Protein AF-A0A536C2F3-F1 (afdb_monomer)

Mean predicted aligned error: 7.75 Å

Solvent-accessible surface area (backbone atoms only — not comparable to full-atom values): 10891 Å² total; per-residue (Å²): 132,75,56,75,69,53,52,52,49,54,32,50,54,34,48,44,36,46,68,46,68,40,53,68,60,31,62,48,37,62,39,58,90,51,48,67,94,85,68,79,84,78,80,73,60,99,58,91,72,54,74,39,52,32,52,40,55,36,23,57,72,72,27,52,63,39,29,51,50,36,43,57,48,28,72,34,74,94,80,36,59,70,68,40,20,63,44,20,50,58,57,73,59,74,35,84,70,78,58,50,68,61,54,45,51,52,50,18,65,76,70,75,43,57,51,75,81,62,23,69,39,71,47,76,66,60,80,44,31,48,73,61,30,38,30,24,49,32,24,34,76,89,66,52,77,46,76,47,76,45,72,46,87,70,45,66,66,50,39,55,50,50,52,55,48,48,51,53,32,28,56,37,22,35,75,70,32,71,67,38,47,77,68,37,42,49,57,53,48,52,64,73,71,110

Radius of gyration: 19.82 Å; Cα contacts (8 Å, |Δi|>4): 233; chains: 1; bounding box: 45×38×58 Å

Foldseek 3Di:
DDPPVLLVLLLQLLVLCLALVVVVLCVLLVSVVSDPPPDRDDPDDPDDDDNLLSQQVSLVSNADLSLVVLCVVLPPVVRDPPVNNVSSVVSVDFDDDDQLVQQQVQVCVVVVHGPVQAFVFKDRDFPGHHRFWTWTWTAGPVRRTDIDTGGDPCRVVSNVSVLVSQLSSLVSNVVRPVVSVVVPSNVVSVVSND

Sequence (194 aa):
MAPQSQTRRYRQVSQVLARHGLGFFISITGLERFVPFQRVFNRGYEQPLSRPEYARRALEELGPTFIKLGQILSTRADLLPPAYQAELAKLQDAARPLKTQIVTDIIAAEFGRPVDAVFSSFGDVPLASASIGQVHAATLTDGTRVVVKVQRPGVVEQIDQDLQILRNLAATASRRWPVAEEYDVVGLVHEFAQ

Nearest PDB structures (foldseek):
  7cyr-assembly1_A  TM=5.951E-01  e=2.172E-06  Mycolicibacterium smegmatis MC2 155
  5yk1-assembly1_A  TM=5.887E-01  e=2.295E-05  Mycobacterium tuberculosis H37Rv
  5i35-assembly1_A  TM=6.626E-01  e=2.858E-04  Homo sapiens
  7udq-assembly1_A  TM=6.298E-01  e=5.224E-04  Homo sapiens
  7udp-assembly1_A  TM=5.954E-01  e=3.971E-04  Homo sapiens

Structure (mmCIF, N/CA/C/O backbone):
data_AF-A0A536C2F3-F1
#
_entry.id   AF-A0A536C2F3-F1
#
loop_
_atom_site.group_PDB
_atom_site.id
_atom_site.type_symbol
_atom_site.label_atom_id
_atom_site.label_alt_id
_atom_site.label_comp_id
_atom_site.label_asym_id
_atom_site.label_entity_id
_atom_site.label_seq_id
_atom_site.pdbx_PDB_ins_code
_atom_site.Cartn_x
_atom_site.Cartn_y
_atom_site.Cartn_z
_atom_site.occupancy
_atom_site.B_iso_or_equiv
_atom_site.auth_seq_id
_atom_site.auth_comp_id
_atom_site.auth_asym_id
_atom_site.auth_atom_id
_atom_site.pdbx_PDB_model_num
ATOM 1 N N . MET A 1 1 ? -13.743 -10.044 -21.706 1.00 40.00 1 MET A N 1
ATOM 2 C CA . MET A 1 1 ? -13.805 -8.613 -21.322 1.00 40.00 1 MET A CA 1
ATOM 3 C C . MET A 1 1 ? -13.511 -8.508 -19.836 1.00 40.00 1 MET A C 1
ATOM 5 O O . MET A 1 1 ? -14.084 -9.277 -19.080 1.00 40.00 1 MET A O 1
ATOM 9 N N . ALA A 1 2 ? -12.611 -7.613 -19.428 1.00 49.31 2 ALA A N 1
ATOM 10 C CA . ALA A 1 2 ? -12.363 -7.310 -18.017 1.00 49.31 2 ALA A CA 1
ATOM 11 C C . ALA A 1 2 ? -13.627 -6.691 -17.373 1.00 49.31 2 ALA A C 1
ATOM 13 O O . ALA A 1 2 ? -14.266 -5.871 -18.042 1.00 49.31 2 ALA A O 1
ATOM 14 N N . PRO A 1 3 ? -13.999 -7.022 -16.119 1.00 62.59 3 PRO A N 1
ATOM 15 C CA . PRO A 1 3 ? -15.087 -6.351 -15.404 1.00 62.59 3 PRO A CA 1
ATOM 16 C C . PRO A 1 3 ? -14.930 -4.818 -15.425 1.00 62.59 3 PRO A C 1
ATOM 18 O O . PRO A 1 3 ? -13.813 -4.299 -15.516 1.00 62.59 3 PRO A O 1
ATOM 21 N N . GLN A 1 4 ? -16.033 -4.064 -15.331 1.00 62.84 4 GLN A N 1
ATOM 22 C CA . GLN A 1 4 ? -15.997 -2.591 -15.416 1.00 62.84 4 GLN A CA 1
ATOM 23 C C . GLN A 1 4 ? -15.079 -1.955 -14.349 1.00 62.84 4 GLN A C 1
ATOM 25 O O . GLN A 1 4 ? -14.356 -1.001 -14.648 1.00 62.84 4 GLN A O 1
ATOM 30 N N . SER A 1 5 ? -15.035 -2.528 -13.139 1.00 70.94 5 SER A N 1
ATOM 31 C CA . SER A 1 5 ? -14.099 -2.148 -12.068 1.00 70.94 5 SER A CA 1
ATOM 32 C C . SER A 1 5 ? -12.635 -2.382 -12.459 1.00 70.94 5 SER A C 1
ATOM 34 O O . SER A 1 5 ? -11.796 -1.495 -12.307 1.00 70.94 5 SER A O 1
ATOM 36 N N . GLN A 1 6 ? -12.342 -3.533 -13.066 1.00 73.88 6 GLN A N 1
ATOM 37 C CA . GLN A 1 6 ? -10.996 -3.922 -13.479 1.00 73.88 6 GLN A CA 1
ATOM 38 C C . GLN A 1 6 ? -10.455 -2.993 -14.580 1.00 73.88 6 GLN A C 1
ATOM 40 O O . GLN A 1 6 ? -9.319 -2.529 -14.505 1.00 73.88 6 GLN A O 1
ATOM 45 N N . THR A 1 7 ? -11.279 -2.631 -15.570 1.00 79.62 7 THR A N 1
ATOM 46 C CA . THR A 1 7 ? -10.875 -1.694 -16.639 1.00 79.62 7 THR A CA 1
ATOM 47 C C . THR A 1 7 ? -10.584 -0.293 -16.089 1.00 79.62 7 THR A C 1
ATOM 49 O O . THR A 1 7 ? -9.634 0.366 -16.525 1.00 79.62 7 THR A O 1
ATOM 52 N N . ARG A 1 8 ? -11.361 0.161 -15.093 1.00 86.50 8 ARG A N 1
ATOM 53 C CA . ARG A 1 8 ? -11.102 1.423 -14.386 1.00 86.50 8 ARG A CA 1
ATOM 54 C C . ARG A 1 8 ? -9.746 1.389 -13.681 1.00 86.50 8 ARG A C 1
ATOM 56 O O . ARG A 1 8 ? -9.002 2.366 -13.783 1.00 86.50 8 ARG A O 1
ATOM 63 N N . ARG A 1 9 ? -9.400 0.273 -13.032 1.00 90.00 9 ARG A N 1
ATOM 64 C CA . ARG A 1 9 ? -8.115 0.119 -12.341 1.00 90.00 9 ARG A CA 1
ATOM 65 C C . ARG A 1 9 ? -6.927 0.077 -13.306 1.00 90.00 9 ARG A C 1
ATOM 67 O O . ARG A 1 9 ? -5.978 0.824 -13.098 1.00 90.00 9 ARG A O 1
ATOM 74 N N . TYR A 1 10 ? -7.008 -0.660 -14.419 1.00 87.69 10 TYR A N 1
ATOM 75 C CA . TYR A 1 10 ? -5.982 -0.624 -15.481 1.00 87.69 10 TYR A CA 1
ATOM 76 C C . TYR A 1 10 ? -5.722 0.795 -15.999 1.00 87.69 10 TYR A C 1
ATOM 78 O O . TYR A 1 10 ? -4.571 1.207 -16.168 1.00 87.69 10 TYR A O 1
ATOM 86 N N . ARG A 1 11 ? -6.793 1.563 -16.232 1.00 86.88 11 ARG A N 1
ATOM 87 C CA . ARG A 1 11 ? -6.687 2.959 -16.663 1.00 86.88 11 ARG A CA 1
ATOM 88 C C . ARG A 1 11 ? -6.012 3.820 -15.597 1.00 86.88 11 ARG A C 1
ATOM 90 O O . ARG A 1 11 ? -5.148 4.616 -15.945 1.00 86.88 11 ARG A O 1
ATOM 97 N N . GLN A 1 12 ? -6.371 3.651 -14.325 1.00 88.75 12 GLN A N 1
ATOM 98 C CA . GLN A 1 12 ? -5.722 4.359 -13.222 1.00 88.75 12 GLN A CA 1
ATOM 99 C C . GLN A 1 12 ? -4.223 4.045 -13.168 1.00 88.75 12 GLN A C 1
ATOM 101 O O . GLN A 1 12 ? -3.426 4.978 -13.156 1.00 88.75 12 GLN A O 1
ATOM 106 N N . VAL A 1 13 ? -3.840 2.763 -13.211 1.00 88.69 13 VAL A N 1
ATOM 107 C CA . VAL A 1 13 ? -2.428 2.346 -13.208 1.00 88.69 13 VAL A CA 1
ATOM 108 C C . VAL A 1 13 ? -1.669 3.013 -14.354 1.00 88.69 13 VAL A C 1
ATOM 110 O O . VAL A 1 13 ? -0.650 3.664 -14.139 1.00 88.69 13 VAL A O 1
ATOM 113 N N . SER A 1 14 ? -2.224 2.943 -15.564 1.00 85.81 14 SER A N 1
ATOM 114 C CA . SER A 1 14 ? -1.614 3.525 -16.766 1.00 85.81 14 SER A CA 1
ATOM 115 C C . SER A 1 14 ? -1.470 5.049 -16.674 1.00 85.81 14 SER A C 1
ATOM 117 O O . SER A 1 14 ? -0.443 5.603 -17.057 1.00 85.81 14 SER A O 1
ATOM 119 N N . GLN A 1 15 ? -2.481 5.739 -16.137 1.00 86.38 15 GLN A N 1
ATOM 120 C CA . GLN A 1 15 ? -2.461 7.193 -15.954 1.00 86.38 15 GLN A CA 1
ATOM 121 C C . GLN A 1 15 ? -1.426 7.640 -14.923 1.00 86.38 15 GLN A C 1
ATOM 123 O O . GLN A 1 15 ? -0.770 8.659 -15.134 1.00 86.38 15 GLN A O 1
ATOM 128 N N . VAL A 1 16 ? -1.280 6.900 -13.821 1.00 88.12 16 VAL A N 1
ATOM 129 C CA . VAL A 1 16 ? -0.262 7.195 -12.809 1.00 88.12 16 VAL A CA 1
ATOM 130 C C . VAL A 1 16 ? 1.125 6.994 -13.417 1.00 88.12 16 VAL A C 1
ATOM 132 O O . VAL A 1 16 ? 1.912 7.935 -13.423 1.00 88.12 16 VAL A O 1
ATOM 135 N N . LEU A 1 17 ? 1.401 5.847 -14.049 1.00 85.69 17 LEU A N 1
ATOM 136 C CA . LEU A 1 17 ? 2.689 5.610 -14.720 1.00 85.69 17 LEU A CA 1
ATOM 137 C C . LEU A 1 17 ? 3.033 6.715 -15.733 1.00 85.69 17 LEU A C 1
ATOM 139 O O . LEU A 1 17 ? 4.155 7.221 -15.736 1.00 85.69 17 LEU A O 1
ATOM 143 N N . ALA A 1 18 ? 2.060 7.145 -16.543 1.00 82.50 18 ALA A N 1
ATOM 144 C CA . ALA A 1 18 ? 2.256 8.223 -17.511 1.00 82.50 18 ALA A CA 1
ATOM 145 C C . ALA A 1 18 ? 2.575 9.563 -16.829 1.00 82.50 18 ALA A C 1
ATOM 147 O O . ALA A 1 18 ? 3.469 10.285 -17.270 1.00 82.50 18 ALA A O 1
ATOM 148 N N . ARG A 1 19 ? 1.880 9.888 -15.731 1.00 82.75 19 ARG A N 1
ATOM 149 C CA . ARG A 1 19 ? 2.094 11.130 -14.975 1.00 82.75 19 ARG A CA 1
ATOM 150 C C . ARG A 1 19 ? 3.484 11.201 -14.346 1.00 82.75 19 ARG A C 1
ATOM 152 O O . ARG A 1 19 ? 4.061 12.281 -14.301 1.00 82.75 19 ARG A O 1
ATOM 159 N N . HIS A 1 20 ? 4.013 10.068 -13.891 1.00 84.06 20 HIS A N 1
ATOM 160 C CA . HIS A 1 20 ? 5.342 9.975 -13.277 1.00 84.06 20 HIS A CA 1
ATOM 161 C C . HIS A 1 20 ? 6.465 9.726 -14.298 1.00 84.06 20 HIS A C 1
ATOM 163 O O . HIS A 1 20 ? 7.579 9.389 -13.917 1.00 84.06 20 HIS A O 1
ATOM 169 N N . GLY A 1 21 ? 6.204 9.872 -15.603 1.00 77.06 21 GLY A N 1
ATOM 170 C CA . GLY A 1 21 ? 7.238 9.743 -16.637 1.00 77.06 21 GLY A CA 1
ATOM 171 C C . GLY A 1 21 ? 7.747 8.313 -16.854 1.00 77.06 21 GLY A C 1
ATOM 172 O O . GLY A 1 21 ? 8.772 8.113 -17.502 1.00 77.06 21 GLY A O 1
ATOM 173 N N . LEU A 1 22 ? 7.024 7.299 -16.369 1.00 79.25 22 LEU A N 1
ATOM 174 C CA . LEU A 1 22 ? 7.370 5.879 -16.491 1.00 79.25 22 LEU A CA 1
ATOM 175 C C . LEU A 1 22 ? 6.889 5.288 -17.831 1.00 79.25 22 LEU A C 1
ATOM 177 O O . LEU A 1 22 ? 6.400 4.162 -17.897 1.00 79.25 22 LEU A O 1
ATOM 181 N N . GLY A 1 23 ? 7.038 6.049 -18.921 1.00 69.06 23 GLY A N 1
ATOM 182 C CA . GLY A 1 23 ? 6.564 5.679 -20.261 1.00 69.06 23 GLY A CA 1
ATOM 183 C C . GLY A 1 23 ? 7.196 4.397 -20.813 1.00 69.06 23 GLY A C 1
ATOM 184 O O . GLY A 1 23 ? 6.525 3.633 -21.499 1.00 69.06 23 GLY A O 1
ATOM 185 N N . PHE A 1 24 ? 8.445 4.105 -20.437 1.00 72.12 24 PHE A N 1
ATOM 186 C CA . PHE A 1 24 ? 9.097 2.832 -20.758 1.00 72.12 24 PHE A CA 1
ATOM 187 C C . PHE A 1 24 ? 8.331 1.629 -20.185 1.00 72.12 24 PHE A C 1
ATOM 189 O O . PHE A 1 24 ? 8.133 0.637 -20.876 1.00 72.12 24 PHE A O 1
ATOM 196 N N . PHE A 1 25 ? 7.820 1.728 -18.953 1.00 73.94 25 PHE A N 1
ATOM 197 C CA . PHE A 1 25 ? 7.019 0.653 -18.36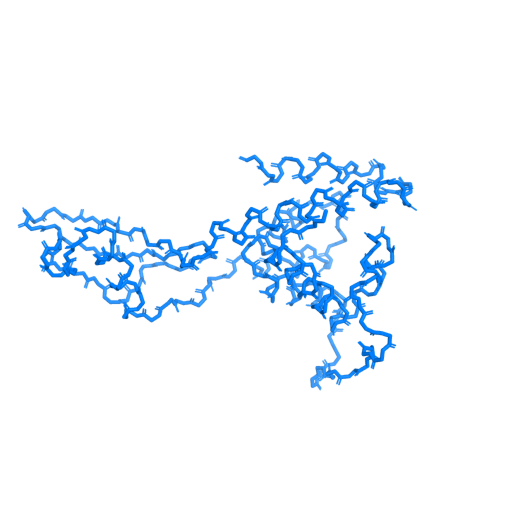4 1.00 73.94 25 PHE A CA 1
ATOM 198 C C . PHE A 1 25 ? 5.698 0.458 -19.111 1.00 73.94 25 PHE A C 1
ATOM 200 O O . PHE A 1 25 ? 5.232 -0.670 -19.253 1.00 73.94 25 PHE A O 1
ATOM 207 N N . ILE A 1 26 ? 5.108 1.532 -19.640 1.00 75.50 26 ILE A N 1
ATOM 208 C CA . ILE A 1 26 ? 3.863 1.467 -20.415 1.00 75.50 26 ILE A CA 1
ATOM 209 C C . ILE A 1 26 ? 4.062 0.656 -21.704 1.00 75.50 26 ILE A C 1
ATOM 211 O O . ILE A 1 26 ? 3.204 -0.170 -22.030 1.00 75.50 26 ILE A O 1
ATOM 215 N N . SER A 1 27 ? 5.189 0.838 -22.401 1.00 73.31 27 SER A N 1
ATOM 216 C CA . SER A 1 27 ? 5.467 0.137 -23.661 1.00 73.31 27 SER A CA 1
ATOM 217 C C . SER A 1 27 ? 5.797 -1.345 -23.451 1.00 73.31 27 SER A C 1
ATOM 219 O O . SER A 1 27 ? 5.181 -2.215 -24.081 1.00 73.31 27 SER A O 1
ATOM 221 N N . ILE A 1 28 ? 6.687 -1.669 -22.502 1.00 75.31 28 ILE A N 1
ATOM 222 C CA . ILE A 1 28 ? 7.084 -3.067 -22.243 1.00 75.31 28 ILE A CA 1
ATOM 223 C C . ILE A 1 28 ? 5.937 -3.905 -21.664 1.00 75.31 28 ILE A C 1
ATOM 225 O O . ILE A 1 28 ? 5.861 -5.103 -21.920 1.00 75.31 28 ILE A O 1
ATOM 229 N N . THR A 1 29 ? 5.007 -3.288 -20.927 1.00 76.12 29 THR A N 1
ATOM 230 C CA . THR A 1 29 ? 3.861 -3.996 -20.331 1.00 76.12 29 THR A CA 1
ATOM 231 C C . THR A 1 29 ? 2.598 -3.977 -21.202 1.00 76.12 29 THR A C 1
ATOM 233 O O . THR A 1 29 ? 1.608 -4.632 -20.872 1.00 76.12 29 THR A O 1
ATOM 236 N N . GLY A 1 30 ? 2.604 -3.260 -22.334 1.00 76.94 30 GLY A N 1
ATOM 237 C CA . GLY A 1 30 ? 1.468 -3.190 -23.262 1.00 76.94 30 GLY A CA 1
ATOM 238 C C . GLY A 1 30 ? 0.262 -2.401 -22.736 1.00 76.94 30 GLY A C 1
ATOM 239 O O . GLY A 1 30 ? -0.878 -2.658 -23.145 1.00 76.94 30 GLY A O 1
ATOM 240 N N . LEU A 1 31 ? 0.502 -1.447 -21.832 1.00 78.31 31 LEU A N 1
ATOM 241 C CA . LEU A 1 31 ? -0.516 -0.555 -21.262 1.00 78.31 31 LEU A CA 1
ATOM 242 C C . LEU A 1 31 ? -0.902 0.611 -22.186 1.00 78.31 31 LEU A C 1
ATOM 244 O O . LEU A 1 31 ? -1.825 1.359 -21.871 1.00 78.31 31 LEU A O 1
ATOM 248 N N . GLU A 1 32 ? -0.256 0.737 -23.346 1.00 75.94 32 GLU A N 1
ATOM 249 C CA . GLU A 1 32 ? -0.489 1.786 -24.355 1.00 75.94 32 GLU A CA 1
ATOM 250 C C . GLU A 1 32 ? -1.977 1.957 -24.700 1.00 75.94 32 GLU A C 1
ATOM 252 O O . GLU A 1 32 ? -2.476 3.075 -24.781 1.00 75.94 32 GLU A O 1
ATOM 257 N N . ARG A 1 33 ? -2.725 0.847 -24.784 1.00 77.56 33 ARG A N 1
ATOM 258 C CA . ARG A 1 33 ? -4.169 0.830 -25.085 1.00 77.56 33 ARG A CA 1
ATOM 259 C C . ARG A 1 33 ? -5.052 1.565 -24.067 1.00 77.56 33 ARG A C 1
ATOM 261 O O . ARG A 1 33 ? -6.219 1.828 -24.348 1.00 77.56 33 ARG A O 1
ATOM 268 N N . PHE A 1 34 ? -4.535 1.846 -22.872 1.00 75.69 34 PHE A N 1
ATOM 269 C CA . PHE A 1 34 ? -5.268 2.504 -21.788 1.00 75.69 34 PHE A CA 1
ATOM 270 C C . PHE A 1 34 ? -4.818 3.947 -21.535 1.00 75.69 34 PHE A C 1
ATOM 272 O O . PHE A 1 34 ? -5.411 4.630 -20.692 1.00 75.69 34 PHE A O 1
ATOM 279 N N . VAL A 1 35 ? -3.807 4.422 -22.265 1.00 65.38 35 VAL A N 1
ATOM 280 C CA . VAL A 1 35 ? -3.311 5.795 -22.186 1.00 65.38 35 VAL A CA 1
ATOM 281 C C . VAL A 1 35 ? -3.937 6.607 -23.326 1.00 65.38 35 VAL A C 1
ATOM 283 O O . VAL A 1 35 ? -3.768 6.253 -24.490 1.00 65.38 35 VAL A O 1
ATOM 286 N N . PRO A 1 36 ? -4.685 7.690 -23.047 1.00 62.38 36 PRO A N 1
ATOM 287 C CA . PRO A 1 36 ? -5.191 8.553 -24.109 1.00 62.38 36 PRO A CA 1
ATOM 288 C C . PRO A 1 36 ? -4.028 9.263 -24.820 1.00 62.38 36 PRO A C 1
ATOM 290 O O . PRO A 1 36 ? -3.175 9.859 -24.164 1.00 62.38 36 PRO A O 1
ATOM 293 N N . PHE A 1 37 ? -4.049 9.259 -26.158 1.00 53.19 37 PHE A N 1
ATOM 294 C CA . PHE A 1 37 ? -3.003 9.794 -27.051 1.00 53.19 37 PHE A CA 1
ATOM 295 C C . PHE A 1 37 ? -2.613 11.266 -26.778 1.00 53.19 37 PHE A C 1
ATOM 297 O O . PHE A 1 37 ? -1.549 11.713 -27.182 1.00 53.19 37 PHE A O 1
ATOM 304 N N . GLN A 1 38 ? -3.457 12.025 -26.068 1.00 50.38 38 GLN A N 1
ATOM 305 C CA . GLN A 1 38 ? -3.313 13.472 -25.852 1.00 50.38 38 GLN A CA 1
ATOM 306 C C . GLN A 1 38 ? -2.851 13.894 -24.443 1.00 50.38 38 GLN A C 1
ATOM 308 O O . GLN A 1 38 ? -2.907 15.079 -24.121 1.00 50.38 38 GLN A O 1
ATOM 313 N N . ARG A 1 39 ? -2.419 12.980 -23.563 1.00 50.00 39 ARG A N 1
ATOM 314 C CA . ARG A 1 39 ? -1.943 13.359 -22.214 1.00 50.00 39 ARG A CA 1
ATOM 315 C C . ARG A 1 39 ? -0.650 12.664 -21.820 1.00 50.00 39 ARG A C 1
ATOM 317 O O . ARG A 1 39 ? -0.594 11.897 -20.865 1.00 50.00 39 ARG A O 1
ATOM 324 N N . VAL A 1 40 ? 0.408 13.022 -22.521 1.00 47.59 40 VAL A N 1
ATOM 325 C CA . VAL A 1 40 ? 1.747 13.072 -21.944 1.00 47.59 40 VAL A CA 1
ATOM 326 C C . VAL A 1 40 ? 2.097 14.548 -22.004 1.00 47.59 40 VAL A C 1
ATOM 328 O O . VAL A 1 40 ? 2.026 15.090 -23.090 1.00 47.59 40 VAL A O 1
ATOM 331 N N . PHE A 1 41 ? 2.289 15.202 -20.859 1.00 46.41 41 PHE A N 1
ATOM 332 C CA . PHE A 1 41 ? 2.995 16.477 -20.635 1.00 46.41 41 PHE A CA 1
ATOM 333 C C . PHE A 1 41 ? 2.367 17.271 -19.475 1.00 46.41 41 PHE A C 1
ATOM 335 O O . PHE A 1 41 ? 1.210 17.682 -19.506 1.00 4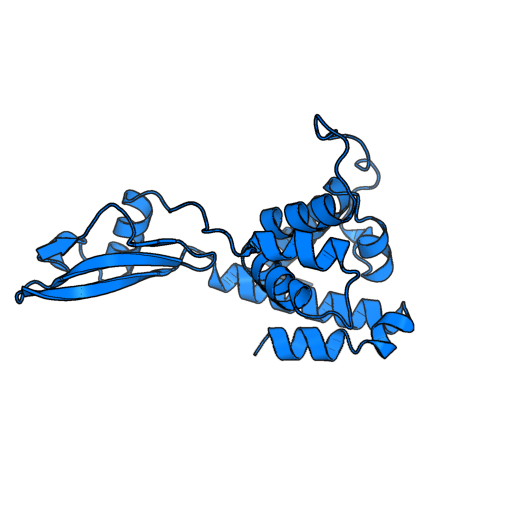6.41 41 PHE A O 1
ATOM 342 N N . ASN A 1 42 ? 3.210 17.492 -18.463 1.00 46.56 42 ASN A N 1
ATOM 343 C CA . ASN A 1 42 ? 3.158 18.540 -17.444 1.00 46.56 42 ASN A CA 1
ATOM 344 C C . ASN A 1 42 ? 1.996 18.551 -16.437 1.00 46.56 42 ASN A C 1
ATOM 346 O O . ASN A 1 42 ? 1.140 19.429 -16.436 1.00 46.56 42 ASN A O 1
ATOM 350 N N . ARG A 1 43 ? 2.123 17.721 -15.396 1.00 48.06 43 ARG A N 1
ATOM 351 C CA . ARG A 1 43 ? 2.243 18.326 -14.061 1.00 48.06 43 ARG A CA 1
ATOM 352 C C . ARG A 1 43 ? 3.726 18.340 -13.723 1.00 48.06 43 ARG A C 1
ATOM 354 O O . ARG A 1 43 ? 4.276 17.305 -13.366 1.00 48.06 43 ARG A O 1
ATOM 361 N N . GLY A 1 44 ? 4.369 19.485 -13.933 1.00 50.56 44 GLY A N 1
ATOM 362 C CA . GLY A 1 44 ? 5.718 19.697 -13.432 1.00 50.56 44 GLY A CA 1
ATOM 363 C C . GLY A 1 44 ? 5.671 19.575 -11.917 1.00 50.56 44 GLY A C 1
ATOM 364 O O . GLY A 1 44 ? 4.891 20.271 -11.268 1.00 50.56 44 GLY A O 1
ATOM 365 N N . TYR A 1 45 ? 6.452 18.660 -11.354 1.00 55.00 45 TYR A N 1
ATOM 366 C CA . TYR A 1 45 ? 6.861 18.842 -9.972 1.00 55.00 45 TYR A CA 1
ATOM 367 C C . TYR A 1 45 ? 7.551 20.207 -9.881 1.00 55.00 45 TYR A C 1
ATOM 369 O O . TYR A 1 45 ? 8.311 20.559 -10.782 1.00 55.00 45 TYR A O 1
ATOM 377 N N . GLU A 1 46 ? 7.266 20.980 -8.829 1.00 56.78 46 GLU A N 1
ATOM 378 C CA . GLU A 1 46 ? 7.868 22.312 -8.624 1.00 56.78 46 GLU A CA 1
ATOM 379 C C . GLU A 1 46 ? 9.405 22.262 -8.646 1.00 56.78 46 GLU A C 1
ATOM 381 O O . GLU A 1 46 ? 10.060 23.245 -8.971 1.00 56.78 46 GLU A O 1
ATOM 386 N N . GLN A 1 47 ? 9.967 21.085 -8.355 1.00 59.44 47 GLN A N 1
ATOM 387 C CA . GLN A 1 47 ? 11.378 20.743 -8.468 1.00 59.44 47 GLN A CA 1
ATOM 388 C C . GLN A 1 47 ? 11.529 19.513 -9.381 1.00 59.44 47 GLN A C 1
ATOM 390 O O . GLN A 1 47 ? 10.729 18.576 -9.262 1.00 59.44 47 GLN A O 1
ATOM 395 N N . PRO A 1 48 ? 12.545 19.454 -10.259 1.00 71.88 48 PRO A N 1
ATOM 396 C CA . PRO A 1 48 ? 12.829 18.256 -11.039 1.00 71.88 48 PRO A CA 1
ATOM 397 C C . PRO A 1 48 ? 13.212 17.099 -10.104 1.00 71.88 48 PRO A C 1
ATOM 399 O O . PRO A 1 48 ? 14.247 17.138 -9.446 1.00 71.88 48 PRO 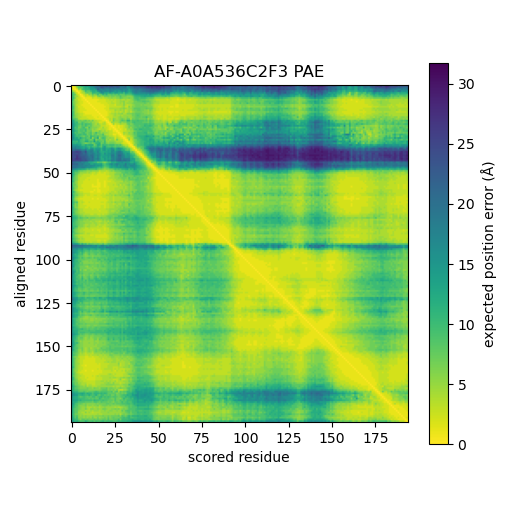A O 1
ATOM 402 N N . LEU A 1 49 ? 12.366 16.069 -10.044 1.00 80.06 49 LEU A N 1
ATOM 403 C CA . LEU A 1 49 ? 12.638 14.859 -9.267 1.00 80.06 49 LEU A CA 1
ATOM 404 C C . LEU A 1 49 ? 13.660 13.959 -9.971 1.00 80.06 49 LEU A C 1
ATOM 406 O O . LEU A 1 49 ? 13.737 13.911 -11.203 1.00 80.06 49 LEU A O 1
ATOM 410 N N . SER A 1 50 ? 14.394 13.176 -9.189 1.00 86.69 50 SER A N 1
ATOM 411 C CA . SER A 1 50 ? 15.208 12.074 -9.699 1.00 86.69 50 SER A CA 1
ATOM 412 C C . SER A 1 50 ? 14.336 10.908 -10.196 1.00 86.69 50 SER A C 1
ATOM 414 O O . SER A 1 50 ? 13.181 10.743 -9.796 1.00 86.69 50 SER A O 1
ATOM 416 N N . ARG A 1 51 ? 14.877 10.048 -11.0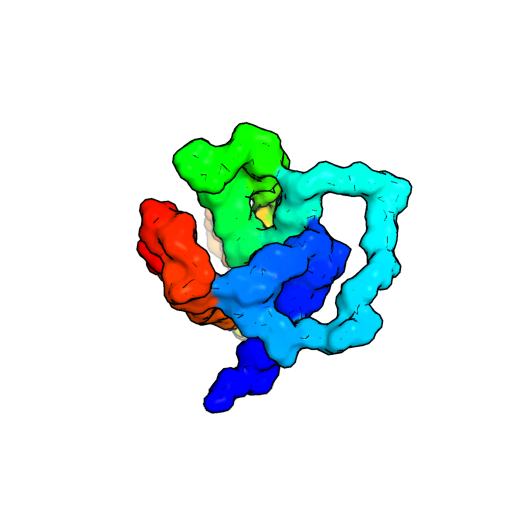74 1.00 87.19 51 ARG A N 1
ATOM 417 C CA . ARG A 1 51 ? 14.145 8.862 -11.573 1.00 87.19 51 ARG A CA 1
ATOM 418 C C . ARG A 1 51 ? 13.672 7.917 -10.446 1.00 87.19 51 ARG A C 1
ATOM 420 O O . ARG A 1 51 ? 12.522 7.480 -10.517 1.00 87.19 51 ARG A O 1
ATOM 427 N N . PRO A 1 52 ? 14.477 7.631 -9.400 1.00 91.62 52 PRO A N 1
ATOM 428 C CA . PRO A 1 52 ? 14.011 6.881 -8.233 1.00 91.62 52 PRO A CA 1
ATOM 429 C C . PRO A 1 52 ? 12.821 7.525 -7.517 1.00 91.62 52 PRO A C 1
ATOM 431 O O . PRO A 1 52 ? 11.892 6.825 -7.118 1.00 91.62 52 PRO A O 1
ATOM 434 N N . GLU A 1 53 ? 12.806 8.855 -7.387 1.00 90.50 53 GLU A N 1
ATOM 435 C CA . GLU A 1 53 ? 11.711 9.569 -6.720 1.00 90.50 53 GLU A CA 1
ATOM 436 C C . GLU A 1 53 ? 10.405 9.479 -7.508 1.00 90.50 53 GLU A C 1
ATOM 438 O O . GLU A 1 53 ? 9.348 9.274 -6.910 1.00 90.50 53 GLU A O 1
ATOM 443 N N . TYR A 1 54 ? 10.465 9.578 -8.840 1.00 89.50 54 TYR A N 1
ATOM 444 C CA . TYR A 1 54 ? 9.304 9.325 -9.698 1.00 89.50 54 TYR A CA 1
ATOM 445 C C . TYR A 1 54 ? 8.755 7.907 -9.500 1.00 89.50 54 TYR A C 1
ATOM 447 O O . TYR A 1 54 ? 7.543 7.729 -9.376 1.00 89.50 54 TYR A O 1
ATOM 455 N N . ALA A 1 55 ? 9.632 6.900 -9.415 1.00 91.12 55 ALA A N 1
ATOM 456 C CA . ALA A 1 55 ? 9.219 5.524 -9.156 1.00 91.12 55 ALA A CA 1
ATOM 457 C C . ALA A 1 55 ? 8.539 5.386 -7.786 1.00 91.12 55 ALA A C 1
ATOM 459 O O . ALA A 1 5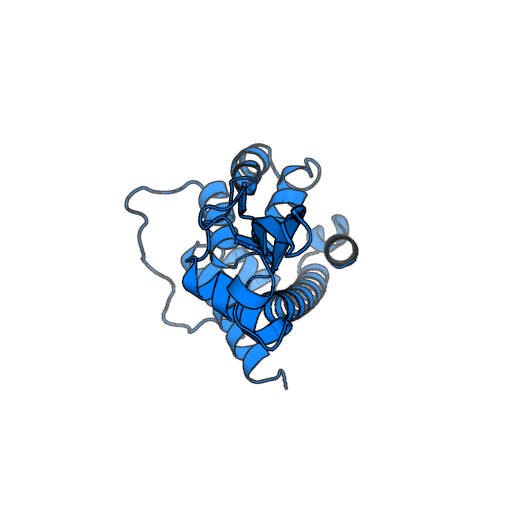5 ? 7.427 4.864 -7.712 1.00 91.12 55 ALA A O 1
ATOM 460 N N . ARG A 1 56 ? 9.142 5.919 -6.713 1.00 92.94 56 ARG A N 1
ATOM 461 C CA . ARG A 1 56 ? 8.539 5.888 -5.372 1.00 92.94 56 ARG A CA 1
ATOM 462 C C . ARG A 1 56 ? 7.165 6.553 -5.351 1.00 92.94 56 ARG A C 1
ATOM 464 O O . ARG A 1 56 ? 6.205 5.942 -4.890 1.00 92.94 56 ARG A O 1
ATOM 471 N N . ARG A 1 57 ? 7.052 7.782 -5.864 1.00 90.62 57 ARG A N 1
ATOM 472 C CA . ARG A 1 57 ? 5.789 8.539 -5.838 1.00 90.62 57 ARG A CA 1
ATOM 473 C C . ARG A 1 57 ? 4.703 7.881 -6.689 1.00 90.62 57 ARG A C 1
ATOM 475 O O . ARG A 1 57 ? 3.531 7.952 -6.326 1.00 90.62 57 ARG A O 1
ATOM 482 N N . ALA A 1 58 ? 5.074 7.212 -7.782 1.00 90.94 58 ALA A N 1
ATOM 483 C CA . ALA A 1 58 ? 4.138 6.393 -8.542 1.00 90.94 58 ALA A CA 1
ATOM 484 C C . ALA A 1 58 ? 3.596 5.240 -7.688 1.00 90.94 58 ALA A C 1
ATOM 486 O O . ALA A 1 58 ? 2.385 5.056 -7.628 1.00 90.94 58 ALA A O 1
ATOM 487 N N . LEU A 1 59 ? 4.461 4.499 -6.988 1.00 92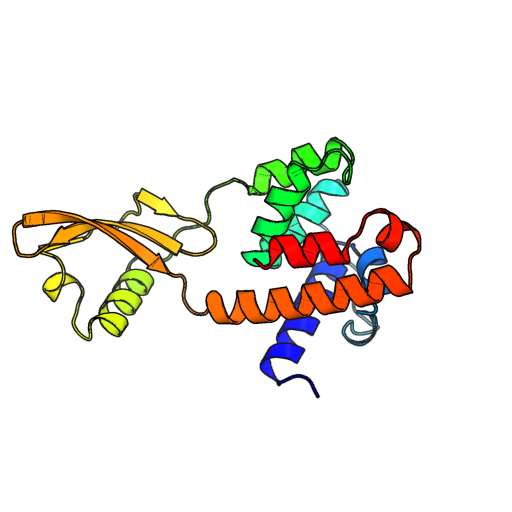.06 59 LEU A N 1
ATOM 488 C CA . LEU A 1 59 ? 4.041 3.389 -6.125 1.00 92.06 59 LEU A CA 1
ATOM 489 C C . LEU A 1 59 ? 3.164 3.862 -4.954 1.00 92.06 59 LEU A C 1
ATOM 491 O O . LEU A 1 59 ? 2.149 3.227 -4.670 1.00 92.06 59 LEU A O 1
ATOM 495 N N . GLU A 1 60 ? 3.489 5.002 -4.335 1.00 89.38 60 GLU A N 1
ATOM 496 C CA . GLU A 1 60 ? 2.654 5.641 -3.302 1.00 89.38 60 GLU A CA 1
ATOM 497 C C . GLU A 1 60 ? 1.257 5.983 -3.824 1.00 89.38 60 GLU A C 1
ATOM 499 O O . GLU A 1 60 ? 0.257 5.692 -3.168 1.00 89.38 60 GLU A O 1
ATOM 504 N N . GLU A 1 61 ? 1.176 6.579 -5.016 1.00 88.94 61 GLU A N 1
ATOM 505 C CA . GLU A 1 61 ? -0.098 6.970 -5.618 1.00 88.94 61 GLU A CA 1
ATOM 506 C C . GLU A 1 61 ? -0.925 5.761 -6.086 1.00 88.94 61 GLU A C 1
ATOM 508 O O . GLU A 1 61 ? -2.157 5.772 -6.017 1.00 88.94 61 GLU A O 1
ATOM 513 N N . LEU A 1 62 ? -0.262 4.701 -6.551 1.00 90.38 62 LEU A N 1
ATOM 514 C CA . LEU A 1 62 ? -0.921 3.451 -6.915 1.00 90.38 62 LEU A CA 1
ATOM 515 C C . LEU A 1 62 ? -1.488 2.731 -5.685 1.00 90.38 62 LEU A C 1
ATOM 517 O O . LEU A 1 62 ? -2.510 2.054 -5.803 1.00 90.38 62 LEU A O 1
ATOM 521 N N . GLY A 1 63 ? -0.896 2.930 -4.508 1.00 88.31 63 GLY A N 1
ATOM 522 C CA . GLY A 1 63 ? -1.457 2.514 -3.228 1.00 88.31 63 GLY A CA 1
ATOM 523 C C . GLY A 1 63 ? -0.887 1.194 -2.688 1.00 88.31 63 GLY A C 1
ATOM 524 O O . GLY A 1 63 ? 0.212 0.790 -3.068 1.00 88.31 63 GLY A O 1
ATOM 525 N N . PRO A 1 64 ? -1.596 0.519 -1.763 1.00 88.12 64 PRO A N 1
ATOM 526 C CA . PRO A 1 64 ? -1.034 -0.469 -0.836 1.00 88.12 64 PRO A CA 1
ATOM 527 C C . PRO A 1 64 ? -0.244 -1.602 -1.492 1.00 88.12 64 PRO A C 1
ATOM 529 O O . PRO A 1 64 ? 0.869 -1.890 -1.053 1.00 88.12 64 PRO A O 1
ATOM 532 N N . THR A 1 65 ? -0.779 -2.209 -2.552 1.00 91.25 65 THR A N 1
ATOM 533 C CA . THR A 1 65 ? -0.120 -3.307 -3.275 1.00 91.25 65 THR A CA 1
ATOM 534 C C . THR A 1 65 ? 1.225 -2.869 -3.854 1.00 91.25 65 THR A C 1
ATOM 536 O O . THR A 1 65 ? 2.234 -3.549 -3.700 1.00 91.25 65 THR A O 1
ATOM 539 N N . PHE A 1 66 ? 1.260 -1.688 -4.470 1.00 91.88 66 PHE A N 1
ATOM 540 C CA . PHE A 1 66 ? 2.451 -1.144 -5.119 1.00 91.88 66 PHE A CA 1
ATOM 541 C C . PHE A 1 66 ? 3.463 -0.589 -4.111 1.00 91.88 66 PHE A C 1
ATOM 543 O O . PHE A 1 66 ? 4.665 -0.733 -4.322 1.00 91.88 66 PHE A O 1
ATOM 550 N N . ILE A 1 67 ? 3.001 -0.037 -2.985 1.00 90.12 67 ILE A N 1
ATOM 551 C CA . ILE A 1 67 ? 3.861 0.303 -1.841 1.00 90.12 67 ILE A CA 1
ATOM 552 C C . ILE A 1 67 ? 4.571 -0.958 -1.339 1.00 90.12 67 ILE A C 1
ATOM 554 O O . ILE A 1 67 ? 5.792 -0.954 -1.199 1.00 90.12 67 ILE A O 1
ATOM 558 N N . LYS A 1 68 ? 3.832 -2.054 -1.114 1.00 89.62 68 LYS A N 1
ATOM 559 C CA . LYS A 1 68 ? 4.412 -3.315 -0.630 1.00 89.62 68 LYS A CA 1
ATOM 560 C C . LYS A 1 68 ? 5.392 -3.920 -1.638 1.00 89.62 68 LYS A C 1
ATOM 562 O O . LYS A 1 68 ? 6.470 -4.354 -1.239 1.00 89.62 68 LYS A O 1
ATOM 567 N N . LEU A 1 69 ? 5.058 -3.878 -2.928 1.00 91.38 69 LEU A N 1
ATOM 568 C CA . LEU A 1 69 ? 5.970 -4.269 -4.003 1.00 91.38 69 LEU A CA 1
ATOM 569 C C . LEU A 1 69 ? 7.263 -3.441 -3.962 1.00 91.38 69 LEU A C 1
ATOM 571 O O . LEU A 1 69 ? 8.352 -4.002 -4.001 1.00 91.38 69 LEU A O 1
ATOM 575 N N . GLY A 1 70 ? 7.159 -2.117 -3.821 1.00 91.69 70 GLY A N 1
ATOM 576 C CA . GLY A 1 70 ? 8.317 -1.230 -3.707 1.00 91.69 70 GLY A CA 1
ATOM 577 C C . GLY A 1 70 ? 9.188 -1.516 -2.485 1.00 91.69 70 GLY A C 1
ATOM 578 O O . GLY A 1 70 ? 10.409 -1.509 -2.598 1.00 91.69 70 GLY A O 1
ATOM 579 N N . GLN A 1 71 ? 8.578 -1.831 -1.339 1.00 90.50 71 GLN A N 1
ATOM 580 C CA . GLN A 1 71 ? 9.303 -2.232 -0.130 1.00 90.50 71 GLN A CA 1
ATOM 581 C C . GLN A 1 71 ? 10.119 -3.513 -0.355 1.00 90.50 71 GLN A C 1
ATOM 583 O O . GLN A 1 71 ? 11.278 -3.562 0.044 1.00 90.50 71 GLN A O 1
ATOM 588 N N . ILE A 1 72 ? 9.556 -4.524 -1.024 1.00 90.19 72 ILE A N 1
ATOM 589 C CA . ILE A 1 72 ? 10.277 -5.768 -1.347 1.00 90.19 72 ILE A CA 1
ATOM 590 C C . ILE A 1 72 ? 11.379 -5.498 -2.375 1.00 90.19 72 ILE A C 1
ATOM 592 O O . ILE A 1 72 ? 12.514 -5.921 -2.199 1.00 90.19 72 ILE A O 1
ATOM 596 N N . LEU A 1 73 ? 11.083 -4.735 -3.427 1.00 90.19 73 LEU A N 1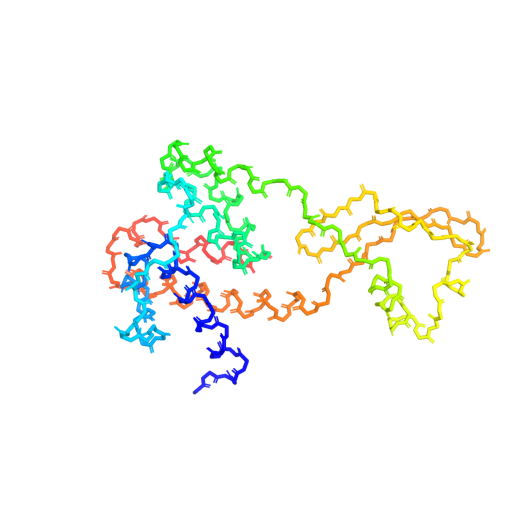
ATOM 597 C CA . LEU A 1 73 ? 12.083 -4.374 -4.430 1.00 90.19 73 LEU A CA 1
ATOM 598 C C . LEU A 1 73 ? 13.247 -3.573 -3.828 1.00 90.19 73 LEU A C 1
ATOM 600 O O . LEU A 1 73 ? 14.384 -3.730 -4.265 1.00 90.19 73 LEU A O 1
ATOM 604 N N . SER A 1 74 ? 12.993 -2.756 -2.799 1.00 91.81 74 SER A N 1
ATOM 605 C CA . SER A 1 74 ? 14.034 -1.974 -2.119 1.00 91.81 74 SER A CA 1
ATOM 606 C C . SER A 1 74 ? 15.122 -2.831 -1.466 1.00 91.81 74 SER A C 1
ATOM 608 O O . SER A 1 74 ? 16.224 -2.335 -1.257 1.00 91.81 74 SER A O 1
ATOM 610 N N . THR A 1 75 ? 14.842 -4.108 -1.183 1.00 89.62 75 THR A N 1
ATOM 611 C CA . THR A 1 75 ? 15.801 -5.046 -0.581 1.00 89.62 75 THR A CA 1
ATOM 612 C C . THR A 1 75 ? 16.479 -5.958 -1.610 1.00 89.62 75 THR A C 1
ATOM 614 O O . THR A 1 75 ? 17.381 -6.716 -1.256 1.00 89.62 75 THR A O 1
ATOM 617 N N . ARG A 1 76 ? 16.081 -5.888 -2.887 1.00 87.25 76 ARG A N 1
ATOM 618 C CA . ARG A 1 76 ? 16.580 -6.734 -3.981 1.00 87.25 76 ARG A CA 1
ATOM 619 C C . ARG A 1 76 ? 17.713 -6.051 -4.742 1.00 87.25 76 ARG A C 1
ATOM 621 O O . ARG A 1 76 ? 17.514 -5.466 -5.809 1.00 87.25 76 ARG A O 1
ATOM 628 N N . ALA A 1 77 ? 18.919 -6.119 -4.180 1.00 87.38 77 ALA A N 1
ATOM 629 C CA . ALA A 1 77 ? 20.114 -5.524 -4.783 1.00 87.38 77 ALA A CA 1
ATOM 630 C C . ALA A 1 77 ? 20.516 -6.149 -6.130 1.00 87.38 77 ALA A C 1
ATOM 632 O O . ALA A 1 77 ? 21.217 -5.516 -6.916 1.00 87.38 77 ALA A O 1
ATOM 633 N N . ASP A 1 78 ? 20.036 -7.359 -6.401 1.00 87.31 78 ASP A N 1
ATOM 634 C CA . ASP A 1 78 ? 20.139 -8.055 -7.680 1.00 87.31 78 ASP A CA 1
ATOM 635 C C . ASP A 1 78 ? 19.233 -7.459 -8.772 1.00 87.31 78 ASP A C 1
ATOM 637 O O . ASP A 1 78 ? 19.522 -7.625 -9.955 1.00 87.31 78 ASP A O 1
ATOM 641 N N . LEU A 1 79 ? 18.167 -6.739 -8.394 1.00 85.06 79 LEU A N 1
ATOM 642 C CA . LEU A 1 79 ? 17.166 -6.200 -9.325 1.00 85.06 79 LEU A CA 1
ATOM 643 C C . LEU A 1 79 ? 17.252 -4.684 -9.518 1.00 85.06 79 LEU A C 1
ATOM 645 O O . LEU A 1 79 ? 16.917 -4.180 -10.591 1.00 85.06 79 LEU A O 1
ATOM 649 N N . LEU A 1 80 ? 17.643 -3.933 -8.482 1.00 88.31 80 LEU A N 1
ATOM 650 C CA . LEU A 1 80 ? 17.599 -2.471 -8.502 1.00 88.31 80 LEU A CA 1
ATOM 651 C C . LEU A 1 80 ? 18.950 -1.822 -8.184 1.00 88.31 80 LEU A C 1
ATOM 653 O O . LEU A 1 80 ? 19.608 -2.207 -7.218 1.00 88.31 80 LEU A O 1
ATOM 657 N N . PRO A 1 81 ? 19.336 -0.748 -8.901 1.00 90.81 81 PRO A N 1
ATOM 658 C CA . PRO A 1 81 ? 20.505 0.046 -8.538 1.00 90.81 81 PRO A CA 1
ATOM 659 C C . PRO A 1 81 ? 20.380 0.655 -7.127 1.00 90.81 81 PRO A C 1
ATOM 661 O O . PRO A 1 81 ? 19.262 0.984 -6.711 1.00 90.81 81 PRO A O 1
ATOM 664 N N . PRO A 1 82 ? 21.498 0.929 -6.423 1.00 93.19 82 PRO A N 1
ATOM 665 C CA . PRO A 1 82 ? 21.480 1.457 -5.052 1.00 93.19 82 PRO A CA 1
ATOM 666 C C . PRO A 1 82 ? 20.624 2.717 -4.858 1.00 93.19 82 PRO A C 1
ATOM 668 O O . PRO A 1 82 ? 19.958 2.866 -3.838 1.00 93.19 82 PRO A O 1
ATOM 671 N N . ALA A 1 83 ? 20.575 3.604 -5.860 1.00 94.00 83 ALA A N 1
ATOM 672 C CA . ALA A 1 83 ? 19.751 4.813 -5.811 1.00 94.00 83 ALA A CA 1
ATOM 673 C C . ALA A 1 83 ? 18.240 4.512 -5.750 1.00 94.00 83 ALA A C 1
ATOM 675 O O . ALA A 1 83 ? 17.500 5.223 -5.076 1.00 94.00 83 ALA A O 1
ATOM 676 N N . TYR A 1 84 ? 17.776 3.454 -6.426 1.00 93.12 84 TYR A N 1
ATOM 677 C CA . TYR A 1 84 ? 16.382 3.015 -6.343 1.00 93.12 84 TYR A CA 1
ATOM 678 C C . TYR A 1 84 ? 16.099 2.302 -5.026 1.00 93.12 84 TYR A C 1
ATOM 680 O O . TYR A 1 84 ? 15.060 2.557 -4.431 1.00 93.12 84 TYR A O 1
ATOM 688 N N . GLN A 1 85 ? 17.022 1.472 -4.536 1.00 93.25 85 GLN A N 1
ATOM 689 C CA . GLN A 1 85 ? 16.876 0.816 -3.233 1.00 93.25 85 GLN A CA 1
ATOM 690 C C . GLN A 1 85 ? 16.713 1.844 -2.107 1.00 93.25 85 GLN A C 1
ATOM 692 O O . GLN A 1 85 ? 15.735 1.796 -1.364 1.00 93.25 85 GLN A O 1
ATOM 697 N N . ALA A 1 86 ? 17.618 2.827 -2.040 1.00 92.62 86 ALA A N 1
ATOM 698 C CA . ALA A 1 86 ? 17.591 3.874 -1.022 1.00 92.62 86 ALA A CA 1
ATOM 699 C C . ALA A 1 86 ? 16.313 4.722 -1.084 1.00 92.62 86 ALA A C 1
ATOM 701 O O . ALA A 1 86 ? 15.760 5.092 -0.049 1.00 92.62 86 ALA A O 1
ATOM 702 N N . GLU A 1 87 ? 15.821 5.023 -2.289 1.00 94.00 87 GLU A N 1
ATOM 703 C CA . GLU A 1 87 ? 14.591 5.794 -2.433 1.00 94.00 87 GLU A CA 1
ATOM 704 C C . GLU A 1 87 ? 13.356 4.960 -2.079 1.00 94.00 87 GLU A C 1
ATOM 706 O O . GLU A 1 87 ? 12.517 5.421 -1.313 1.00 94.00 87 GLU A O 1
ATOM 711 N N . LEU A 1 88 ? 13.246 3.722 -2.572 1.00 93.31 88 LEU A N 1
ATOM 712 C CA . LEU A 1 88 ? 12.107 2.846 -2.285 1.00 93.31 88 LEU A CA 1
ATOM 713 C C . LEU A 1 88 ? 12.061 2.390 -0.821 1.00 93.31 88 LEU A C 1
ATOM 715 O O . LEU A 1 88 ? 10.971 2.134 -0.317 1.00 93.31 88 LEU A O 1
ATOM 719 N N . ALA A 1 89 ? 13.190 2.360 -0.107 1.00 91.25 89 ALA A N 1
ATOM 720 C CA . ALA A 1 89 ? 13.216 2.101 1.333 1.00 91.25 89 ALA A CA 1
ATOM 721 C C . ALA A 1 89 ? 12.379 3.123 2.130 1.00 91.25 89 ALA A C 1
ATOM 723 O O . ALA A 1 89 ? 11.820 2.781 3.170 1.00 91.25 89 ALA A O 1
ATOM 724 N N . LYS A 1 90 ? 12.192 4.345 1.608 1.00 90.38 90 LYS A N 1
ATOM 725 C CA . LYS A 1 90 ? 11.321 5.373 2.213 1.00 90.38 90 LYS A CA 1
ATOM 726 C C . LYS A 1 90 ? 9.832 5.001 2.179 1.00 90.38 90 LYS A C 1
ATOM 728 O O . LYS A 1 90 ? 9.039 5.578 2.910 1.00 90.38 90 LYS A O 1
ATOM 733 N N . LEU A 1 91 ? 9.431 4.004 1.382 1.00 88.00 91 LEU A N 1
ATOM 734 C CA . LEU A 1 91 ? 8.062 3.468 1.390 1.00 88.00 91 LEU A CA 1
ATOM 735 C C . LEU A 1 91 ? 7.704 2.743 2.693 1.00 88.00 91 LEU A C 1
ATOM 737 O O . LEU A 1 91 ? 6.555 2.336 2.864 1.00 88.00 91 LEU A O 1
ATOM 741 N N . GLN A 1 92 ? 8.672 2.518 3.584 1.00 75.88 92 GLN A N 1
ATOM 742 C CA . GLN A 1 92 ? 8.442 1.927 4.901 1.00 75.88 92 GLN A CA 1
ATOM 743 C C . GLN A 1 92 ? 7.789 2.910 5.895 1.00 75.88 92 GLN A C 1
ATOM 745 O O . GLN A 1 92 ? 7.403 2.489 6.985 1.00 75.88 92 GLN A O 1
ATOM 750 N N . ASP A 1 93 ? 7.605 4.180 5.513 1.00 67.31 93 ASP A N 1
ATOM 751 C CA . ASP A 1 93 ? 6.953 5.194 6.344 1.00 67.31 93 ASP A CA 1
ATOM 752 C C . ASP A 1 93 ? 5.456 4.913 6.583 1.00 67.31 93 ASP A C 1
ATOM 754 O O . ASP A 1 93 ? 4.736 4.356 5.747 1.00 67.31 93 ASP A O 1
ATOM 758 N N . ALA A 1 94 ? 4.971 5.314 7.763 1.00 64.31 94 ALA A N 1
ATOM 759 C CA . ALA A 1 94 ? 3.606 5.057 8.214 1.00 64.31 94 ALA A CA 1
ATOM 760 C C . ALA A 1 94 ? 2.555 5.676 7.278 1.00 64.31 94 ALA A C 1
ATOM 762 O O . ALA A 1 94 ? 2.633 6.840 6.874 1.00 64.31 94 ALA A O 1
ATOM 763 N N . ALA A 1 95 ? 1.501 4.913 6.984 1.00 74.00 95 ALA A N 1
ATOM 764 C CA . ALA A 1 95 ? 0.393 5.411 6.182 1.00 74.00 95 ALA A CA 1
ATOM 765 C C . ALA A 1 95 ? -0.406 6.459 6.971 1.00 74.00 95 ALA A C 1
ATOM 767 O O . ALA A 1 95 ? -0.604 6.321 8.179 1.00 74.00 95 ALA A O 1
ATOM 768 N N . ARG A 1 96 ? -0.965 7.466 6.290 1.00 82.19 96 ARG A N 1
ATOM 769 C CA . ARG A 1 96 ? -1.846 8.455 6.936 1.00 82.19 96 ARG A CA 1
ATOM 770 C C . ARG A 1 96 ? -3.045 7.763 7.609 1.00 82.19 96 ARG A C 1
ATOM 772 O O . ARG A 1 96 ? -3.738 7.010 6.915 1.00 82.19 96 ARG A O 1
ATOM 779 N N . PRO A 1 97 ? -3.314 8.001 8.906 1.00 87.19 97 PRO A N 1
ATOM 780 C CA . PRO A 1 97 ? -4.465 7.426 9.597 1.00 87.19 97 PRO A CA 1
ATOM 781 C C . PRO A 1 97 ? -5.796 7.723 8.905 1.00 87.19 97 PRO A C 1
ATOM 783 O O . PRO A 1 97 ? -5.978 8.787 8.308 1.00 87.19 97 PRO A O 1
ATOM 786 N N . LEU A 1 98 ? -6.739 6.787 9.002 1.00 89.81 98 LEU A N 1
ATOM 787 C CA . LEU A 1 98 ? -8.141 7.064 8.719 1.00 89.81 98 LEU A CA 1
ATOM 788 C C . LEU A 1 98 ? -8.704 8.000 9.792 1.00 89.81 98 LEU A C 1
ATOM 790 O O . LEU A 1 98 ? -8.263 8.002 10.942 1.00 89.81 98 LEU A O 1
ATOM 794 N N . LYS A 1 99 ? -9.717 8.783 9.410 1.00 92.81 99 LYS A N 1
ATOM 795 C CA . LYS A 1 99 ? -10.507 9.542 10.382 1.00 92.81 99 LYS A CA 1
ATOM 796 C C . LYS A 1 99 ? -11.215 8.562 11.314 1.00 92.81 99 LYS A C 1
ATOM 798 O O . LYS A 1 99 ? -11.767 7.577 10.826 1.00 92.81 99 LYS A O 1
ATOM 803 N N . THR A 1 100 ? -11.270 8.881 12.604 1.00 92.25 100 THR A N 1
ATOM 804 C CA . THR A 1 100 ? -11.916 8.054 13.634 1.00 92.25 100 THR A CA 1
ATOM 805 C C . THR A 1 100 ? -13.321 7.618 13.232 1.00 92.25 100 THR A C 1
ATOM 807 O O . THR A 1 100 ? -13.616 6.436 13.323 1.00 92.25 100 THR A O 1
ATOM 810 N N . GLN A 1 101 ? -14.128 8.519 12.657 1.00 94.00 101 GLN A N 1
ATOM 811 C CA . GLN A 1 101 ? -15.478 8.186 12.191 1.00 94.00 101 GLN A CA 1
ATOM 812 C C . GLN A 1 101 ? -15.506 7.004 11.209 1.00 94.00 101 GLN A C 1
ATOM 814 O O . GLN A 1 101 ? -16.318 6.102 11.348 1.00 94.00 101 GLN A O 1
ATOM 819 N N . ILE A 1 102 ? -14.578 6.963 10.247 1.00 94.62 102 ILE A N 1
ATOM 820 C CA . ILE A 1 102 ? -14.509 5.866 9.269 1.00 94.62 102 ILE A CA 1
ATOM 821 C C . ILE A 1 102 ? -14.188 4.551 9.986 1.00 94.62 102 ILE A C 1
ATOM 823 O O . ILE A 1 102 ? -14.764 3.516 9.676 1.00 94.62 102 ILE A O 1
ATOM 827 N N . VAL A 1 103 ? -13.265 4.594 10.949 1.00 95.38 103 VAL A N 1
ATOM 828 C CA . VAL A 1 103 ? -12.868 3.424 11.741 1.00 95.38 103 VAL A CA 1
ATOM 829 C C . VAL A 1 103 ? -14.052 2.906 12.554 1.00 95.38 103 VAL A C 1
ATOM 831 O O . VAL A 1 103 ? -14.329 1.708 12.537 1.00 95.38 103 VAL A O 1
ATOM 834 N N . THR A 1 104 ? -14.774 3.798 13.232 1.00 94.88 104 THR A N 1
ATOM 835 C CA . THR A 1 104 ? -15.926 3.419 14.050 1.00 94.88 104 THR A CA 1
ATOM 836 C C . THR A 1 104 ? -17.084 2.898 13.209 1.00 94.88 104 THR A C 1
ATOM 838 O O . THR A 1 104 ? -17.738 1.947 13.625 1.00 94.88 104 THR A O 1
ATOM 841 N N . ASP A 1 105 ? -17.299 3.449 12.011 1.00 95.31 105 ASP A N 1
ATOM 842 C CA . ASP A 1 105 ? -18.327 2.977 11.077 1.00 95.31 105 ASP A CA 1
ATOM 843 C C . ASP A 1 105 ? -18.025 1.553 10.580 1.00 95.31 105 ASP A C 1
ATOM 845 O O . ASP A 1 105 ? -18.931 0.727 10.490 1.00 95.31 105 ASP A O 1
ATOM 849 N N . ILE A 1 106 ? -16.752 1.237 10.308 1.00 95.25 106 ILE A N 1
ATOM 850 C CA . ILE A 1 106 ? -16.320 -0.114 9.907 1.00 95.25 106 ILE A CA 1
ATOM 851 C C . ILE A 1 106 ? -16.571 -1.115 11.034 1.00 95.25 106 ILE A C 1
ATOM 853 O O . ILE A 1 106 ? -17.182 -2.156 10.803 1.00 95.25 106 ILE A O 1
ATOM 857 N N . ILE A 1 107 ? -16.148 -0.786 12.259 1.00 95.88 107 ILE A N 1
ATOM 858 C CA . ILE A 1 107 ? -16.393 -1.639 13.428 1.00 95.88 107 ILE A CA 1
ATOM 859 C C . ILE A 1 107 ? -17.903 -1.831 13.619 1.00 95.88 107 ILE A C 1
ATOM 861 O O . ILE A 1 107 ? -18.366 -2.954 13.806 1.00 95.88 107 ILE A O 1
ATOM 865 N N . ALA A 1 108 ? -18.690 -0.757 13.531 1.00 95.62 108 ALA A N 1
ATOM 866 C CA . ALA A 1 108 ? -20.129 -0.847 13.725 1.00 95.62 108 ALA A CA 1
ATOM 867 C C . ALA A 1 108 ? -20.815 -1.723 12.669 1.00 95.62 108 ALA A C 1
ATOM 869 O O . ALA A 1 108 ? -21.720 -2.490 13.003 1.00 95.62 108 ALA A O 1
ATOM 870 N N . ALA A 1 109 ? -20.362 -1.649 11.417 1.00 95.19 109 ALA A N 1
ATOM 871 C CA . ALA A 1 109 ? -20.852 -2.491 10.335 1.00 95.19 109 ALA A CA 1
ATOM 872 C C . ALA A 1 109 ? -20.500 -3.976 10.539 1.00 95.19 109 ALA A C 1
ATOM 874 O O . ALA A 1 109 ? -21.359 -4.826 10.319 1.00 95.19 109 ALA A O 1
ATOM 875 N N . GLU A 1 110 ? -19.283 -4.298 10.992 1.00 94.56 110 GLU A N 1
ATOM 876 C CA . GLU A 1 110 ? -18.869 -5.691 11.229 1.00 94.56 110 GLU A CA 1
ATOM 877 C C . GLU A 1 110 ? -19.564 -6.329 12.440 1.00 94.56 110 GLU A C 1
ATOM 879 O O . GLU A 1 110 ? -19.961 -7.493 12.385 1.00 94.56 110 GLU A O 1
ATOM 884 N N . PHE A 1 111 ? -19.747 -5.579 13.531 1.00 95.06 111 PHE A N 1
ATOM 885 C CA . PHE A 1 111 ? -20.359 -6.093 14.764 1.00 95.06 111 PHE A CA 1
ATOM 886 C C . PHE A 1 111 ? -21.884 -5.891 14.833 1.00 95.06 111 PHE A C 1
ATOM 888 O O . PHE A 1 111 ? -22.533 -6.382 15.765 1.00 95.06 111 PHE A O 1
ATOM 895 N N . GLY A 1 112 ? -22.467 -5.155 13.881 1.00 96.69 112 GLY A N 1
ATOM 896 C CA . GLY A 1 112 ? -23.899 -4.842 13.822 1.00 96.69 112 GLY A CA 1
ATOM 897 C C . GLY A 1 112 ? -24.404 -3.967 14.977 1.00 96.69 112 GLY A C 1
ATOM 898 O O . GLY A 1 112 ? -25.594 -3.988 15.290 1.00 96.69 112 GLY A O 1
ATOM 899 N N . ARG A 1 113 ? -23.510 -3.247 15.662 1.00 95.94 113 ARG A N 1
ATOM 900 C CA . ARG A 1 113 ? -23.802 -2.406 16.836 1.00 95.94 113 ARG A CA 1
ATOM 901 C C . ARG A 1 113 ? -22.730 -1.321 16.988 1.00 95.94 113 ARG A C 1
ATOM 903 O O . ARG A 1 113 ? -21.621 -1.530 16.506 1.00 95.94 113 ARG A O 1
ATOM 910 N N . PRO A 1 114 ? -23.014 -0.187 17.646 1.00 95.75 114 PRO A N 1
ATOM 911 C CA . PRO A 1 114 ? -22.043 0.898 17.764 1.00 95.75 114 PRO A CA 1
ATOM 912 C C . PRO A 1 114 ? -20.822 0.496 18.610 1.00 95.75 114 PRO A C 1
ATOM 914 O O . PRO A 1 114 ? -20.871 -0.442 19.406 1.00 95.75 114 PRO A O 1
ATOM 917 N N . VAL A 1 115 ? -19.701 1.194 18.403 1.00 95.50 115 VAL A N 1
ATOM 918 C CA . VAL A 1 115 ? -18.388 0.861 18.992 1.00 95.50 115 VAL A CA 1
ATOM 919 C C . VAL A 1 115 ? -18.409 0.849 20.520 1.00 95.50 115 VAL A C 1
ATOM 921 O O . VAL A 1 115 ? -17.775 -0.010 21.128 1.00 95.50 115 VAL A O 1
ATOM 924 N N . ASP A 1 116 ? -19.172 1.750 21.131 1.00 94.69 116 ASP A N 1
ATOM 925 C CA . ASP A 1 116 ? -19.390 1.854 22.579 1.00 94.69 116 ASP A CA 1
ATOM 926 C C . ASP A 1 116 ? -20.181 0.671 23.170 1.00 94.69 116 ASP A C 1
ATOM 928 O O . ASP A 1 116 ? -20.092 0.399 24.365 1.00 94.69 116 ASP A O 1
ATOM 932 N N . ALA A 1 117 ? -20.906 -0.085 22.339 1.00 95.06 117 ALA A N 1
ATOM 933 C CA . ALA A 1 117 ? -21.544 -1.342 22.728 1.00 95.06 117 ALA A CA 1
ATOM 934 C C . ALA A 1 117 ? -20.624 -2.569 22.564 1.00 95.06 117 ALA A C 1
ATOM 936 O O . ALA A 1 117 ? -20.961 -3.652 23.049 1.00 95.06 117 ALA A O 1
ATOM 937 N N . VAL A 1 118 ? -19.496 -2.431 21.855 1.00 95.69 118 VAL A N 1
ATOM 938 C CA . VAL A 1 118 ? -18.485 -3.492 21.669 1.00 95.69 118 VAL A CA 1
ATOM 939 C C . VAL A 1 118 ? -17.344 -3.339 22.677 1.00 95.69 118 VAL A C 1
ATOM 941 O O . VAL A 1 118 ? -16.873 -4.326 23.244 1.00 95.69 118 VAL A O 1
ATOM 944 N N . PHE A 1 119 ? -16.909 -2.103 22.918 1.00 97.38 119 PHE A N 1
ATOM 945 C CA . PHE A 1 119 ? -15.772 -1.768 23.766 1.00 97.38 119 PHE A CA 1
ATOM 946 C C . PHE A 1 119 ? -16.199 -0.809 24.878 1.00 97.38 119 PHE A C 1
ATOM 948 O O . PHE A 1 119 ? -16.872 0.183 24.619 1.00 97.38 119 PHE A O 1
ATOM 955 N N . SER A 1 120 ? -15.745 -1.061 26.109 1.00 97.12 120 SER A N 1
ATOM 956 C CA . SER A 1 120 ? -15.906 -0.116 27.223 1.00 97.12 120 SER A CA 1
ATOM 957 C C . SER A 1 120 ? -15.056 1.145 27.039 1.00 97.12 120 SER A C 1
ATOM 959 O O . SER A 1 120 ? -15.410 2.212 27.535 1.00 97.12 120 SER A O 1
ATOM 961 N N . SER A 1 121 ? -13.944 1.042 26.306 1.00 96.94 121 SER A N 1
ATOM 962 C CA . SER A 1 121 ? -13.199 2.193 25.799 1.00 96.94 121 SER A CA 1
ATOM 963 C C . SER A 1 121 ? -12.512 1.868 24.478 1.00 96.94 121 SER A C 1
ATOM 965 O O . SER A 1 121 ? -12.021 0.758 24.276 1.00 96.94 121 SER A O 1
ATOM 967 N N . PHE A 1 122 ? -12.449 2.846 23.577 1.00 96.88 122 PHE A N 1
ATOM 968 C CA . PHE A 1 122 ? -11.761 2.743 22.293 1.00 96.88 122 PHE A CA 1
ATOM 969 C C . PHE A 1 122 ? -10.923 4.006 22.081 1.00 96.88 122 PHE A C 1
ATOM 971 O O . PHE A 1 122 ? -11.424 5.115 22.241 1.00 96.88 122 PHE A O 1
ATOM 978 N N . GLY A 1 123 ? -9.631 3.856 21.791 1.00 94.19 123 GLY A N 1
ATOM 979 C CA . GLY A 1 123 ? -8.733 4.995 21.614 1.00 94.19 123 GLY A CA 1
ATOM 980 C C . GLY A 1 123 ? -8.875 5.616 20.228 1.00 94.19 123 GLY A C 1
ATOM 981 O O . GLY A 1 123 ? -8.581 4.954 19.239 1.00 94.19 123 GLY A O 1
ATOM 982 N N . ASP A 1 124 ? -9.242 6.894 20.142 1.00 91.56 124 ASP A N 1
ATOM 983 C CA . ASP A 1 124 ? -9.424 7.588 18.855 1.00 91.56 124 ASP A CA 1
ATOM 984 C C . ASP A 1 124 ? -8.124 7.751 18.059 1.00 91.56 124 ASP A C 1
ATOM 986 O O . ASP A 1 124 ? -8.131 7.774 16.826 1.00 91.56 124 ASP A O 1
ATOM 990 N N . VAL A 1 125 ? -6.997 7.853 18.766 1.00 92.50 125 VAL A N 1
ATOM 991 C CA . VAL A 1 125 ? -5.664 7.939 18.168 1.00 92.50 125 VAL A CA 1
ATOM 992 C C . VAL A 1 125 ? -5.133 6.524 17.934 1.00 92.50 125 VAL A C 1
ATOM 994 O O . VAL A 1 125 ? -5.041 5.745 18.887 1.00 92.50 125 VAL A O 1
ATOM 997 N N . PRO A 1 126 ? -4.759 6.159 16.695 1.00 94.38 126 PRO A N 1
ATOM 998 C CA . PRO A 1 126 ? -4.182 4.850 16.443 1.00 94.38 126 PRO A CA 1
ATOM 999 C C . PRO A 1 126 ? -2.805 4.692 17.074 1.00 94.38 126 PRO A C 1
ATOM 1001 O O . PRO A 1 126 ? -1.984 5.606 17.058 1.00 94.38 126 PRO A O 1
ATOM 1004 N N . LEU A 1 127 ? -2.521 3.469 17.512 1.00 93.44 127 LEU A N 1
ATOM 1005 C CA . LEU A 1 127 ? -1.179 3.024 17.876 1.00 93.44 127 LEU A CA 1
ATOM 1006 C C . LEU A 1 127 ? -0.270 2.934 16.644 1.00 93.44 127 LEU A C 1
ATOM 1008 O O . LEU A 1 127 ? 0.918 3.224 16.722 1.00 93.44 127 LEU A O 1
ATOM 1012 N N . ALA A 1 128 ? -0.830 2.509 15.508 1.00 89.62 128 ALA A N 1
ATOM 1013 C CA . ALA A 1 128 ? -0.118 2.395 14.242 1.00 89.62 128 ALA A CA 1
ATOM 1014 C C . ALA A 1 128 ? -1.083 2.498 13.058 1.00 89.62 128 ALA A C 1
ATOM 1016 O O . ALA A 1 128 ? -2.247 2.104 13.145 1.00 89.62 128 ALA A O 1
ATOM 1017 N N . SER A 1 129 ? -0.586 2.981 11.922 1.00 87.81 129 SER A N 1
ATOM 1018 C CA . SER A 1 129 ? -1.331 3.030 10.665 1.00 87.81 129 SER A CA 1
ATOM 1019 C C . SER A 1 129 ? -0.460 2.503 9.532 1.00 87.81 129 SER A C 1
ATOM 1021 O O . SER A 1 129 ? 0.624 3.016 9.257 1.00 87.81 129 SER A O 1
ATOM 1023 N N . ALA A 1 130 ? -0.953 1.457 8.881 1.00 82.06 130 ALA A N 1
ATOM 1024 C CA . ALA A 1 130 ? -0.304 0.780 7.775 1.00 82.06 130 ALA A CA 1
ATOM 1025 C C . ALA A 1 130 ? -1.145 0.904 6.496 1.00 82.06 130 ALA A C 1
ATOM 1027 O O . ALA A 1 130 ? -2.272 1.419 6.479 1.00 82.06 130 ALA A O 1
ATOM 1028 N N . SER A 1 131 ? -0.575 0.423 5.396 1.00 77.06 131 SER A N 1
ATOM 1029 C CA . SER A 1 131 ? -1.185 0.485 4.068 1.00 77.06 131 SER A CA 1
ATOM 1030 C C . SER A 1 131 ? -2.494 -0.311 3.960 1.00 77.06 131 SER A C 1
ATOM 1032 O O . SER A 1 131 ? -3.372 0.092 3.205 1.00 77.06 131 SER A O 1
ATOM 1034 N N . ILE A 1 132 ? -2.660 -1.387 4.742 1.00 84.06 132 ILE A N 1
ATOM 1035 C CA . ILE A 1 132 ? -3.852 -2.260 4.724 1.00 84.06 132 ILE A CA 1
ATOM 1036 C C . ILE A 1 132 ? -4.854 -1.909 5.829 1.00 84.06 132 ILE A C 1
ATOM 1038 O O . ILE A 1 132 ? -6.055 -2.099 5.664 1.00 84.06 132 ILE A O 1
ATOM 1042 N N . GLY A 1 133 ? -4.388 -1.380 6.956 1.00 90.06 133 GLY A N 1
ATOM 1043 C CA . GLY A 1 133 ? -5.230 -1.189 8.130 1.00 90.06 133 GLY A CA 1
ATOM 1044 C C . GLY A 1 133 ? -4.602 -0.289 9.180 1.00 90.06 133 GLY A C 1
ATOM 1045 O O . GLY A 1 133 ? -3.478 0.189 9.034 1.00 90.06 133 GLY A O 1
ATOM 1046 N N . GLN A 1 134 ? -5.353 -0.071 10.246 1.00 93.25 134 GLN A N 1
ATOM 1047 C CA . GLN A 1 134 ? -5.011 0.793 11.363 1.00 93.25 134 GLN A CA 1
ATOM 1048 C C . GLN A 1 134 ? -5.213 0.037 12.674 1.00 93.25 134 GLN A C 1
ATOM 1050 O O . GLN A 1 134 ? -6.074 -0.831 12.774 1.00 93.25 134 GLN A O 1
ATOM 1055 N N . VAL A 1 135 ? -4.390 0.338 13.670 1.00 95.12 135 VAL A N 1
ATOM 1056 C CA . VAL A 1 135 ? -4.336 -0.389 14.937 1.00 95.12 135 VAL A CA 1
ATOM 1057 C C . VAL A 1 135 ? -4.701 0.551 16.076 1.00 95.12 135 VAL A C 1
ATOM 1059 O O . VAL A 1 135 ? -4.103 1.616 16.195 1.00 95.12 135 VAL A O 1
ATOM 1062 N N . HIS A 1 136 ? -5.640 0.147 16.926 1.00 96.94 136 HIS A N 1
ATOM 1063 C CA . HIS A 1 136 ? -6.142 0.924 18.057 1.00 96.94 136 HIS A CA 1
ATOM 1064 C C . HIS A 1 136 ? -6.028 0.150 19.367 1.00 96.94 136 HIS A C 1
ATOM 1066 O O . HIS A 1 136 ? -6.164 -1.073 19.392 1.00 96.94 136 HIS A O 1
ATOM 1072 N N . ALA A 1 137 ? -5.805 0.874 20.462 1.00 97.31 137 ALA A N 1
ATOM 1073 C CA . ALA A 1 137 ? -6.010 0.338 21.800 1.00 97.31 137 ALA A CA 1
ATOM 1074 C C . ALA A 1 137 ? -7.505 0.372 22.136 1.00 97.31 137 ALA A C 1
ATOM 1076 O O . ALA A 1 137 ? -8.174 1.369 21.859 1.00 97.31 137 ALA A O 1
ATOM 1077 N N . ALA A 1 138 ? -8.013 -0.684 22.762 1.00 97.62 138 ALA A N 1
ATOM 1078 C CA . ALA A 1 138 ? -9.371 -0.716 23.286 1.00 97.62 138 ALA A CA 1
ATOM 1079 C C . ALA A 1 138 ? -9.458 -1.575 24.553 1.00 97.62 138 ALA A C 1
ATOM 1081 O O . ALA A 1 138 ? -8.551 -2.350 24.867 1.00 97.62 138 ALA A O 1
ATOM 1082 N N . THR A 1 139 ? -10.569 -1.448 25.267 1.00 98.19 139 THR A N 1
ATOM 1083 C CA . THR A 1 139 ? -10.926 -2.294 26.407 1.00 98.19 139 THR A CA 1
ATOM 1084 C C . THR A 1 139 ? -12.290 -2.912 26.140 1.00 98.19 139 THR A C 1
ATOM 1086 O O . THR A 1 139 ? -13.225 -2.207 25.766 1.00 98.19 139 THR A O 1
ATOM 1089 N N . LEU A 1 140 ? -12.419 -4.226 26.305 1.00 97.00 140 LEU A N 1
ATOM 1090 C CA . LEU A 1 140 ? -13.700 -4.927 26.210 1.00 97.00 140 LEU A CA 1
ATOM 1091 C C . LEU A 1 140 ? -14.604 -4.580 27.402 1.00 97.00 140 LEU A C 1
ATOM 1093 O O . LEU A 1 140 ? -14.170 -3.994 28.397 1.00 97.00 140 LEU A O 1
ATOM 1097 N N . THR A 1 141 ? -15.884 -4.935 27.317 1.00 95.44 141 THR A N 1
ATOM 1098 C CA . THR A 1 141 ? -16.864 -4.674 28.388 1.00 95.44 141 THR A CA 1
ATOM 1099 C C . THR A 1 141 ? -16.567 -5.423 29.688 1.00 95.44 141 THR A C 1
ATOM 1101 O O . THR A 1 141 ? -17.026 -5.005 30.744 1.00 95.44 141 THR A O 1
ATOM 1104 N N . ASP A 1 142 ? -15.784 -6.502 29.629 1.00 96.25 142 ASP A N 1
ATOM 1105 C CA . ASP A 1 142 ? -15.322 -7.270 30.792 1.00 96.25 142 ASP A CA 1
ATOM 1106 C C . ASP A 1 142 ? -14.027 -6.717 31.428 1.00 96.25 142 ASP A C 1
ATOM 1108 O O . ASP A 1 142 ? -13.525 -7.275 32.402 1.00 96.25 142 ASP A O 1
ATOM 1112 N N . GLY A 1 143 ? -13.483 -5.619 30.890 1.00 96.69 143 GLY A N 1
ATOM 1113 C CA . GLY A 1 143 ? -12.241 -4.995 31.353 1.00 96.69 143 GLY A CA 1
ATOM 1114 C C . GLY A 1 143 ? -10.967 -5.509 30.669 1.00 96.69 143 GLY A C 1
ATOM 1115 O O . GLY A 1 143 ? -9.880 -4.988 30.934 1.00 96.69 143 GLY A O 1
ATOM 1116 N N . THR A 1 144 ? -11.059 -6.487 29.765 1.00 98.12 144 THR A N 1
ATOM 1117 C CA . THR A 1 144 ? -9.897 -7.018 29.040 1.00 98.12 144 THR A CA 1
ATOM 1118 C C . THR A 1 144 ? -9.334 -5.981 28.066 1.00 98.12 144 THR A C 1
ATOM 1120 O O . THR A 1 144 ? -10.037 -5.492 27.180 1.00 98.12 144 THR A O 1
ATOM 1123 N N . ARG A 1 145 ? -8.039 -5.661 28.181 1.00 98.00 145 ARG A N 1
ATOM 1124 C CA . ARG A 1 145 ? -7.348 -4.772 27.231 1.00 98.00 145 ARG A CA 1
ATOM 1125 C C . ARG A 1 145 ? -6.991 -5.518 25.953 1.00 98.00 145 ARG A C 1
ATOM 1127 O O . ARG A 1 145 ? -6.364 -6.574 26.006 1.00 98.00 145 ARG A O 1
ATOM 1134 N N . VAL A 1 146 ? -7.333 -4.932 24.812 1.00 97.44 146 VAL A N 1
AT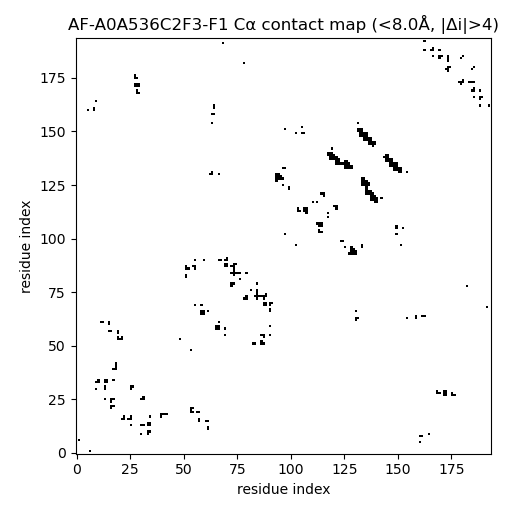OM 1135 C CA . VAL A 1 146 ? -7.140 -5.527 23.488 1.00 97.44 146 VAL A CA 1
ATOM 1136 C C . VAL A 1 146 ? -6.539 -4.531 22.502 1.00 97.44 146 VAL A C 1
ATOM 1138 O O . VAL A 1 146 ? -6.576 -3.312 22.687 1.00 97.44 146 VAL A O 1
ATOM 1141 N N . VAL A 1 147 ? -5.988 -5.077 21.421 1.00 97.31 147 VAL A N 1
ATOM 1142 C CA . VAL A 1 147 ? -5.541 -4.317 20.258 1.00 97.31 147 VAL A CA 1
ATOM 1143 C C . VAL A 1 147 ? -6.482 -4.626 19.103 1.00 97.31 147 VAL A C 1
ATOM 1145 O O . VAL A 1 147 ? -6.576 -5.769 18.662 1.00 97.31 147 VAL A O 1
ATOM 1148 N N . VAL A 1 148 ? -7.162 -3.599 18.604 1.00 95.94 148 VAL A N 1
ATOM 1149 C CA . VAL A 1 148 ? -8.132 -3.715 17.516 1.00 95.94 148 VAL A CA 1
ATOM 1150 C C . VAL A 1 148 ? -7.453 -3.314 16.217 1.00 95.94 148 VAL A C 1
ATOM 1152 O O . VAL A 1 148 ? -6.984 -2.185 16.073 1.00 95.94 148 VAL A O 1
ATOM 1155 N N . LYS A 1 149 ? -7.380 -4.244 15.265 1.00 95.44 149 LYS A N 1
ATOM 1156 C CA . LYS A 1 149 ? -6.883 -3.977 13.914 1.00 95.44 149 LYS A CA 1
ATOM 1157 C C . LYS A 1 149 ? -8.075 -3.783 12.989 1.00 95.44 149 LYS A C 1
ATOM 1159 O O . LYS A 1 149 ? -8.846 -4.712 12.796 1.00 95.44 149 LYS A O 1
ATOM 1164 N N . VAL A 1 150 ? -8.199 -2.596 12.414 1.00 94.56 150 VAL A N 1
ATOM 1165 C CA . VAL A 1 150 ? -9.287 -2.231 11.505 1.00 94.56 150 VAL A CA 1
ATOM 1166 C C . VAL A 1 150 ? -8.745 -2.171 10.086 1.00 94.56 150 VAL A C 1
ATOM 1168 O O . VAL A 1 150 ? -7.794 -1.437 9.801 1.00 94.56 150 VAL A O 1
ATOM 1171 N N . GLN A 1 151 ? -9.323 -2.970 9.195 1.00 92.81 151 GLN A N 1
ATOM 1172 C CA . GLN A 1 151 ? -8.957 -2.991 7.783 1.00 92.81 151 GLN A CA 1
ATOM 1173 C C . GLN A 1 151 ? -9.465 -1.723 7.077 1.00 92.81 151 GLN A C 1
ATOM 1175 O O . GLN A 1 151 ? -10.547 -1.224 7.375 1.00 92.81 151 GLN A O 1
ATOM 1180 N N . ARG A 1 152 ? -8.686 -1.176 6.134 1.00 90.50 152 ARG A N 1
ATOM 1181 C CA . ARG A 1 152 ? -9.132 -0.050 5.302 1.00 90.50 152 ARG A CA 1
ATOM 1182 C C . ARG A 1 152 ? -10.248 -0.506 4.352 1.00 90.50 152 ARG A C 1
ATOM 1184 O O . ARG A 1 152 ? -10.134 -1.574 3.755 1.00 90.50 152 ARG A O 1
ATOM 1191 N N . PRO A 1 153 ? -11.284 0.315 4.139 1.00 88.31 153 PRO A N 1
ATOM 1192 C CA . PRO A 1 153 ? -12.414 -0.072 3.305 1.00 88.31 153 PRO A CA 1
ATOM 1193 C C . PRO A 1 153 ? -11.985 -0.252 1.842 1.00 88.31 153 PRO A C 1
ATOM 1195 O O . PRO A 1 153 ? -11.250 0.577 1.302 1.00 88.31 153 PRO A O 1
ATOM 1198 N N . GLY A 1 154 ? -12.453 -1.330 1.205 1.00 86.38 154 GLY A N 1
ATOM 1199 C CA . GLY A 1 154 ? -12.193 -1.636 -0.208 1.00 86.38 154 GLY A CA 1
ATOM 1200 C C . GLY A 1 154 ? -10.762 -2.088 -0.528 1.00 86.38 154 GLY A C 1
ATOM 1201 O O . GLY A 1 154 ? -10.384 -2.154 -1.701 1.00 86.38 154 GLY A O 1
ATOM 1202 N N . VAL A 1 155 ? -9.925 -2.327 0.491 1.00 86.81 155 VAL A N 1
ATOM 1203 C CA . VAL A 1 155 ? -8.502 -2.623 0.283 1.00 86.81 155 VAL A CA 1
ATOM 1204 C C . VAL A 1 155 ? -8.274 -4.014 -0.300 1.00 86.81 155 VAL A C 1
ATOM 1206 O O . VAL A 1 155 ? -7.380 -4.173 -1.125 1.00 86.81 155 VAL A O 1
ATOM 1209 N N . VAL A 1 156 ? -9.089 -5.001 0.081 1.00 87.00 156 VAL A N 1
ATOM 1210 C CA . VAL A 1 156 ? -8.967 -6.388 -0.394 1.00 87.00 156 VAL A CA 1
ATOM 1211 C C . VAL A 1 156 ? -9.287 -6.457 -1.881 1.00 87.00 156 VAL A C 1
ATOM 1213 O O . VAL A 1 156 ? -8.472 -6.932 -2.667 1.00 87.00 156 VAL A O 1
ATOM 1216 N N . GLU A 1 157 ? -10.408 -5.870 -2.298 1.00 88.50 157 GLU A N 1
ATOM 1217 C CA . GLU A 1 157 ? -10.819 -5.846 -3.700 1.00 88.50 157 GLU A CA 1
ATOM 1218 C C . GLU A 1 157 ? -9.809 -5.095 -4.571 1.00 88.50 157 GLU A C 1
ATOM 1220 O O . GLU A 1 157 ? -9.600 -5.449 -5.735 1.00 88.50 157 GLU A O 1
ATOM 1225 N N . GLN A 1 158 ? -9.183 -4.047 -4.027 1.00 88.88 158 GLN A N 1
ATOM 1226 C CA . GLN A 1 158 ? -8.113 -3.338 -4.718 1.00 88.88 158 GLN A CA 1
ATOM 1227 C C . GLN A 1 158 ? -6.856 -4.209 -4.851 1.00 88.88 158 GLN A C 1
ATOM 1229 O O . GLN A 1 158 ? -6.279 -4.251 -5.939 1.00 88.88 158 GLN A O 1
ATOM 1234 N N . ILE A 1 159 ? -6.439 -4.900 -3.784 1.00 90.38 159 ILE A N 1
ATOM 1235 C CA . ILE A 1 159 ? -5.285 -5.810 -3.806 1.00 90.38 159 ILE A CA 1
ATOM 1236 C C . ILE A 1 159 ? -5.506 -6.915 -4.840 1.00 90.38 159 ILE A C 1
ATOM 1238 O O . ILE A 1 159 ? -4.640 -7.128 -5.685 1.00 90.38 159 ILE A O 1
ATOM 1242 N N . ASP A 1 160 ? -6.677 -7.547 -4.862 1.00 90.69 160 ASP A N 1
ATOM 1243 C CA . ASP A 1 160 ? -6.986 -8.608 -5.824 1.00 90.69 160 ASP A CA 1
ATOM 1244 C C . ASP A 1 160 ? -6.898 -8.119 -7.275 1.00 90.69 160 ASP A C 1
ATOM 1246 O O . ASP A 1 160 ? -6.307 -8.778 -8.139 1.00 90.69 160 ASP A O 1
ATOM 1250 N N . GLN A 1 161 ? -7.442 -6.929 -7.551 1.00 91.81 161 GLN A N 1
ATOM 1251 C CA . GLN A 1 161 ? -7.340 -6.302 -8.870 1.00 91.81 161 GLN A CA 1
ATOM 1252 C C . GLN A 1 161 ? -5.886 -5.984 -9.233 1.00 91.81 161 GLN A C 1
ATOM 1254 O O . GLN A 1 161 ? -5.472 -6.229 -10.368 1.00 91.81 161 GLN A O 1
ATOM 1259 N N . ASP A 1 162 ? -5.108 -5.464 -8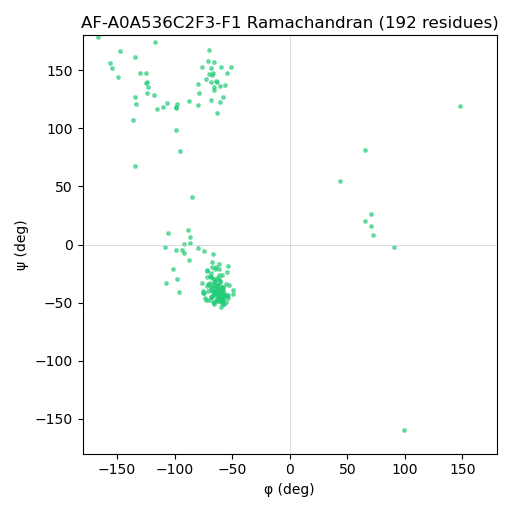.285 1.00 93.50 162 ASP A N 1
ATOM 1260 C CA . ASP A 1 162 ? -3.704 -5.119 -8.488 1.00 93.50 162 ASP A CA 1
ATOM 1261 C C . ASP A 1 162 ? -2.841 -6.356 -8.739 1.00 93.50 162 ASP A C 1
ATOM 1263 O O . ASP A 1 162 ? -2.032 -6.347 -9.663 1.00 93.50 162 ASP A O 1
ATOM 1267 N N . LEU A 1 163 ? -3.044 -7.445 -7.995 1.00 92.50 163 LEU A N 1
ATOM 1268 C CA . LEU A 1 163 ? -2.326 -8.705 -8.198 1.00 92.50 163 LEU A CA 1
ATOM 1269 C C . LEU A 1 163 ? -2.637 -9.311 -9.568 1.00 92.50 163 LEU A C 1
ATOM 1271 O O . LEU A 1 163 ? -1.741 -9.795 -10.258 1.00 92.50 163 LEU A O 1
ATOM 1275 N N . GLN A 1 164 ? -3.894 -9.258 -10.014 1.00 91.31 164 GLN A N 1
ATOM 1276 C CA . GLN A 1 164 ? -4.253 -9.677 -11.373 1.00 91.31 164 GLN A CA 1
ATOM 1277 C C . GLN A 1 164 ? -3.594 -8.797 -12.442 1.00 91.31 164 GLN A C 1
ATOM 1279 O O . GLN A 1 164 ? -3.117 -9.314 -13.455 1.00 91.31 164 GLN A O 1
ATOM 1284 N N . ILE A 1 165 ? -3.548 -7.478 -12.225 1.00 90.94 165 ILE A N 1
ATOM 1285 C CA . ILE A 1 165 ? -2.833 -6.551 -13.106 1.00 90.94 165 ILE A CA 1
ATOM 1286 C C . ILE A 1 165 ? -1.352 -6.925 -13.156 1.00 90.94 165 ILE A C 1
ATOM 1288 O O . ILE A 1 165 ? -0.843 -7.177 -14.243 1.00 90.94 165 ILE A O 1
ATOM 1292 N N . LEU A 1 166 ? -0.680 -7.041 -12.011 1.00 91.62 166 LEU A N 1
ATOM 1293 C CA . LEU A 1 166 ? 0.743 -7.367 -11.928 1.00 91.62 166 LEU A CA 1
ATOM 1294 C C . LEU A 1 166 ? 1.079 -8.676 -12.646 1.00 91.62 166 LEU A C 1
ATOM 1296 O O . LEU A 1 166 ? 2.016 -8.692 -13.441 1.00 91.62 166 LEU A O 1
ATOM 1300 N N . ARG A 1 167 ? 0.281 -9.739 -12.463 1.00 90.94 167 ARG A N 1
ATOM 1301 C CA . ARG A 1 167 ? 0.474 -11.016 -13.178 1.00 90.94 167 ARG A CA 1
ATOM 1302 C C . ARG A 1 167 ? 0.404 -10.838 -14.697 1.00 90.94 167 ARG A C 1
ATOM 1304 O O . ARG A 1 167 ? 1.261 -11.334 -15.425 1.00 90.94 167 ARG A O 1
ATOM 1311 N N . ASN A 1 168 ? -0.580 -10.082 -15.184 1.00 89.06 168 ASN A N 1
ATOM 1312 C CA . ASN A 1 168 ? -0.743 -9.831 -16.617 1.00 89.06 168 ASN A CA 1
ATOM 1313 C C . ASN A 1 168 ? 0.382 -8.960 -17.193 1.00 89.06 168 ASN A C 1
ATOM 1315 O O . ASN A 1 168 ? 0.825 -9.193 -18.324 1.00 89.06 168 ASN A O 1
ATOM 1319 N N . LEU A 1 169 ? 0.845 -7.963 -16.431 1.00 87.94 169 LEU A N 1
ATOM 1320 C CA . LEU A 1 169 ? 1.963 -7.108 -16.824 1.00 87.94 169 LEU A CA 1
ATOM 1321 C C . LEU A 1 169 ? 3.273 -7.899 -16.849 1.00 87.94 169 LEU A C 1
ATOM 1323 O O . LEU A 1 169 ? 3.988 -7.806 -17.841 1.00 87.94 169 LEU A O 1
ATOM 1327 N N . ALA A 1 170 ? 3.546 -8.724 -15.835 1.00 87.25 170 ALA A N 1
ATOM 1328 C CA . ALA A 1 170 ? 4.733 -9.577 -15.770 1.00 87.25 170 ALA A CA 1
ATOM 1329 C C . ALA A 1 170 ? 4.791 -10.563 -16.943 1.00 87.25 170 ALA A C 1
ATOM 1331 O O . ALA A 1 170 ? 5.786 -10.610 -17.664 1.00 87.25 170 ALA A O 1
ATOM 1332 N N . ALA A 1 171 ? 3.687 -11.266 -17.215 1.00 87.06 171 ALA A N 1
ATOM 1333 C CA . ALA A 1 171 ? 3.603 -12.182 -18.350 1.00 87.06 171 ALA A CA 1
ATOM 1334 C C . ALA A 1 171 ? 3.803 -11.464 -19.697 1.00 87.06 171 ALA A C 1
ATOM 1336 O O . ALA A 1 171 ? 4.358 -12.024 -20.638 1.00 87.06 171 ALA A O 1
ATOM 1337 N N . THR A 1 172 ? 3.337 -10.218 -19.817 1.00 85.56 172 THR A N 1
ATOM 1338 C CA . THR A 1 172 ? 3.524 -9.423 -21.039 1.00 85.56 172 THR A CA 1
ATOM 1339 C C . THR A 1 172 ? 4.955 -8.916 -21.175 1.00 85.56 172 THR A C 1
ATOM 1341 O O . THR A 1 172 ? 5.504 -8.988 -22.272 1.00 85.56 172 THR A O 1
ATOM 1344 N N . ALA A 1 173 ? 5.562 -8.458 -20.080 1.00 84.06 173 ALA A N 1
ATOM 1345 C CA . ALA A 1 173 ? 6.938 -7.985 -20.051 1.00 84.06 173 ALA A CA 1
ATOM 1346 C C . ALA A 1 173 ? 7.924 -9.109 -20.391 1.00 84.06 173 ALA A C 1
ATOM 1348 O O . ALA A 1 173 ? 8.753 -8.913 -21.269 1.00 84.06 173 ALA A O 1
ATOM 1349 N N . SER A 1 174 ? 7.771 -10.298 -19.797 1.00 84.06 174 SER A N 1
ATOM 1350 C CA . SER A 1 174 ? 8.615 -11.467 -20.094 1.00 84.06 174 SER A CA 1
ATOM 1351 C C . SER A 1 174 ? 8.564 -11.864 -21.579 1.00 84.06 174 SER A C 1
ATOM 1353 O O . SER A 1 174 ? 9.594 -12.149 -22.172 1.00 84.06 174 SER A O 1
ATOM 1355 N N . ARG A 1 175 ? 7.401 -11.754 -22.241 1.00 84.25 175 ARG A N 1
ATOM 1356 C CA . ARG A 1 175 ? 7.291 -12.004 -23.694 1.00 84.25 175 ARG A CA 1
ATOM 1357 C C . ARG A 1 175 ? 7.921 -10.924 -24.576 1.00 84.25 175 ARG A C 1
ATOM 1359 O O . ARG A 1 175 ? 8.236 -11.195 -25.731 1.00 84.25 175 ARG A O 1
ATOM 1366 N N . ARG A 1 176 ? 7.988 -9.679 -24.099 1.00 81.81 176 ARG A N 1
ATOM 1367 C CA . ARG A 1 176 ? 8.413 -8.514 -24.897 1.00 81.81 176 ARG A CA 1
ATOM 1368 C C . ARG A 1 176 ? 9.850 -8.094 -24.627 1.00 81.81 176 ARG A C 1
ATOM 1370 O O . ARG A 1 176 ? 10.427 -7.387 -25.449 1.00 81.81 176 ARG A O 1
ATOM 1377 N N . TRP A 1 177 ? 10.407 -8.482 -23.487 1.00 79.69 177 TRP A N 1
ATOM 1378 C CA . TRP A 1 177 ? 11.712 -8.041 -23.035 1.00 79.69 177 TRP A CA 1
ATOM 1379 C C . TRP A 1 177 ? 12.514 -9.230 -22.489 1.00 79.69 177 TRP A C 1
ATOM 1381 O O . TRP A 1 177 ? 12.229 -9.678 -21.380 1.00 79.69 177 TRP A O 1
ATOM 1391 N N . PRO A 1 178 ? 13.540 -9.708 -23.222 1.00 76.44 178 PRO A N 1
ATOM 1392 C CA . PRO A 1 178 ? 14.348 -10.862 -22.809 1.00 76.44 178 PRO A CA 1
ATOM 1393 C C . PRO A 1 178 ? 14.972 -10.721 -21.413 1.00 76.44 178 PRO A C 1
ATOM 1395 O O . PRO A 1 178 ? 15.042 -11.678 -20.656 1.00 76.44 178 PRO A O 1
ATOM 1398 N N . VAL A 1 179 ? 15.343 -9.500 -21.021 1.00 76.19 179 VAL A N 1
ATOM 1399 C CA . VAL A 1 179 ? 15.889 -9.213 -19.683 1.00 76.19 179 VAL A CA 1
ATOM 1400 C C . VAL A 1 179 ? 14.854 -9.469 -18.575 1.00 76.19 179 VAL A C 1
ATOM 1402 O O . VAL A 1 179 ? 15.206 -9.878 -17.477 1.00 76.19 179 VAL A O 1
ATOM 1405 N N . ALA A 1 180 ? 13.557 -9.275 -18.837 1.00 74.94 180 ALA A N 1
ATOM 1406 C CA . ALA A 1 180 ? 12.511 -9.566 -17.853 1.00 74.94 180 ALA A CA 1
ATOM 1407 C C . ALA A 1 180 ? 12.297 -11.077 -17.636 1.00 74.94 180 ALA A C 1
ATOM 1409 O O . ALA A 1 180 ? 11.779 -11.474 -16.593 1.00 74.94 180 ALA A O 1
ATOM 1410 N N . GLU A 1 181 ? 12.672 -11.903 -18.614 1.00 74.31 181 GLU A N 1
ATOM 1411 C CA . GLU A 1 181 ? 12.733 -13.359 -18.469 1.00 74.31 181 GLU A CA 1
ATOM 1412 C C . GLU A 1 181 ? 13.958 -13.775 -17.642 1.00 74.31 181 GLU A C 1
ATOM 1414 O O . GLU A 1 181 ? 13.820 -14.578 -16.727 1.00 74.31 181 GLU A O 1
ATOM 1419 N N . GLU A 1 182 ? 15.119 -13.154 -17.877 1.00 78.25 182 GLU A N 1
ATOM 1420 C CA . GLU A 1 182 ? 16.355 -13.402 -17.116 1.00 78.25 182 GLU A CA 1
ATOM 1421 C C . GLU A 1 182 ? 16.201 -13.123 -15.611 1.00 78.25 182 GLU A C 1
ATOM 1423 O O . GLU A 1 182 ? 16.703 -13.879 -14.782 1.00 78.25 182 GLU A O 1
ATOM 1428 N N . TYR A 1 183 ? 15.456 -12.075 -15.249 1.00 80.38 183 TYR A N 1
ATOM 1429 C CA . TYR A 1 183 ? 15.171 -11.723 -13.852 1.00 80.38 183 TYR A CA 1
ATOM 1430 C C . TYR A 1 183 ? 13.944 -12.428 -13.246 1.00 80.38 183 TYR A C 1
ATOM 1432 O O . TYR A 1 183 ? 13.534 -12.069 -12.142 1.00 80.38 183 TYR A O 1
ATOM 1440 N N . ASP A 1 184 ? 13.328 -13.378 -13.960 1.00 84.56 184 ASP A N 1
ATOM 1441 C CA . ASP A 1 184 ? 12.117 -14.104 -13.547 1.00 84.56 184 ASP A CA 1
ATOM 1442 C C . ASP A 1 184 ? 11.034 -13.196 -12.927 1.00 84.56 184 ASP A C 1
ATOM 1444 O O . ASP A 1 184 ? 10.539 -13.386 -11.812 1.00 84.56 184 ASP A O 1
ATOM 1448 N N . VAL A 1 185 ? 10.645 -12.151 -13.665 1.00 83.06 185 VAL A N 1
ATOM 1449 C CA . VAL A 1 185 ? 9.647 -11.174 -13.187 1.00 83.06 185 VAL A CA 1
ATOM 1450 C C . VAL A 1 185 ? 8.288 -11.838 -12.919 1.00 83.06 185 VAL A C 1
ATOM 1452 O O . VAL A 1 185 ? 7.507 -11.361 -12.092 1.00 83.06 185 VAL A O 1
ATOM 1455 N N . VAL A 1 186 ? 7.992 -12.950 -13.598 1.00 84.88 186 VAL A N 1
ATOM 1456 C CA . VAL A 1 186 ? 6.780 -13.743 -13.354 1.00 84.88 186 VAL A CA 1
ATOM 1457 C C . VAL A 1 186 ? 6.868 -14.456 -12.006 1.00 84.88 186 VAL A C 1
ATOM 1459 O O . VAL A 1 186 ? 5.921 -14.347 -11.224 1.00 84.88 186 VAL A O 1
ATOM 1462 N N . GLY A 1 187 ? 7.987 -15.122 -11.710 1.00 84.44 187 GLY A N 1
ATOM 1463 C CA . GLY A 1 187 ? 8.245 -15.749 -10.416 1.00 84.44 187 GLY A CA 1
ATOM 1464 C C . GLY A 1 187 ? 8.218 -14.744 -9.270 1.00 84.44 187 GLY A C 1
ATOM 1465 O O . GLY A 1 187 ? 7.537 -14.983 -8.277 1.00 84.44 187 GLY A O 1
ATOM 1466 N N . LEU A 1 188 ? 8.819 -13.563 -9.450 1.00 86.25 188 LEU A N 1
ATOM 1467 C CA . LEU A 1 188 ? 8.771 -12.477 -8.464 1.00 86.25 188 LEU A CA 1
ATOM 1468 C C . LEU A 1 188 ? 7.331 -12.054 -8.133 1.00 86.25 188 LEU A C 1
ATOM 1470 O O . LEU A 1 188 ? 6.973 -11.890 -6.969 1.00 86.25 188 LEU A O 1
ATOM 1474 N N . VAL A 1 189 ? 6.486 -11.862 -9.153 1.00 87.62 189 VAL A N 1
ATOM 1475 C CA . VAL A 1 189 ? 5.077 -11.490 -8.938 1.00 87.62 189 VAL A CA 1
ATOM 1476 C C . VAL A 1 189 ? 4.282 -12.641 -8.327 1.00 87.62 189 VAL A C 1
ATOM 1478 O O . VAL A 1 189 ? 3.356 -12.392 -7.557 1.00 87.62 189 VAL A O 1
ATOM 1481 N N . HIS A 1 190 ? 4.616 -13.887 -8.661 1.00 86.06 190 HIS A N 1
ATOM 1482 C CA . HIS A 1 190 ? 3.994 -15.056 -8.053 1.00 86.06 190 HIS A CA 1
ATOM 1483 C C . HIS A 1 190 ? 4.334 -15.155 -6.562 1.00 86.06 190 HIS A C 1
ATOM 1485 O O . HIS A 1 190 ? 3.415 -15.267 -5.760 1.00 86.06 190 HIS A O 1
ATOM 1491 N N . GLU A 1 191 ? 5.614 -15.044 -6.196 1.00 84.38 191 GLU A N 1
ATOM 1492 C CA . GLU A 1 191 ? 6.089 -15.008 -4.805 1.00 84.38 191 GLU A CA 1
ATOM 1493 C C . GLU A 1 191 ? 5.441 -13.858 -4.026 1.00 84.38 191 GLU A C 1
ATOM 1495 O O . GLU A 1 191 ? 4.947 -14.054 -2.923 1.00 84.38 191 GLU A O 1
ATOM 1500 N N . PHE A 1 192 ? 5.358 -12.670 -4.631 1.00 86.25 192 PHE A N 1
ATOM 1501 C CA . PHE A 1 192 ? 4.702 -11.510 -4.027 1.00 86.25 192 PHE A CA 1
ATOM 1502 C C . PHE A 1 192 ? 3.205 -11.720 -3.745 1.00 86.25 192 PHE A C 1
ATOM 1504 O O . PHE A 1 192 ? 2.649 -11.081 -2.853 1.00 86.25 192 PHE A O 1
ATOM 1511 N N . ALA A 1 193 ? 2.535 -12.553 -4.541 1.00 83.88 193 ALA A N 1
ATOM 1512 C CA . ALA A 1 193 ? 1.095 -12.753 -4.467 1.00 83.88 193 ALA A CA 1
ATOM 1513 C C . ALA A 1 193 ? 0.665 -13.905 -3.541 1.00 83.88 193 ALA A C 1
ATOM 1515 O O . ALA A 1 193 ? -0.539 -14.177 -3.481 1.00 83.88 193 ALA A O 1
ATOM 1516 N N . GLN A 1 194 ? 1.618 -14.594 -2.900 1.00 76.81 194 GLN A N 1
ATOM 1517 C CA . GLN A 1 194 ? 1.381 -15.609 -1.866 1.00 76.81 194 GLN A CA 1
ATOM 1518 C C . GLN A 1 194 ? 1.328 -14.978 -0.473 1.00 76.81 194 GLN A C 1
ATOM 1520 O O . GLN A 1 194 ? 0.512 -15.471 0.336 1.00 76.81 194 GLN A O 1
#

pLDDT: mean 84.94, std 12.18, range [40.0, 98.19]

Secondary structure (DSSP, 8-state):
---HHHHHHHHHHHHHHHHTT-HHHHHHHTGGGGS-TT--S----SS---HHHHHHHHHHHH-HHHHHHHHHHTT-TTTS-HHHHHHHGGGGSPPPPPPHHHHHHHHHHHHTS-HHHHEEEE-SS-SEE-SSEEEEEEEETTS-EEEEEEEPTTHHHHHHHHHHHHHHHHHHHHHH-HHHHHTTHHHHHHHHT-